Protein AF-U4VHW8-F1 (afdb_monomer)

Secondary structure (DSSP, 8-state):
--HHHHHHHHHHHHHHHHHHHHHH-SSS---GGG-HHHHHHHHHS-B-SS--TT-SEEEEE-TTT--EEEEEPHHHHHHHHHHHHHHHHHHHHHHHHHTT---HHHHHHHHHHHHHHHHHHHHHHHHHGGGGTTHHHHHHHHHHHHHHHHHHGGGT----HHHHHHHHHHHHHHHHHHHHHHTTSS----HHHHHHHHTS--

Structure (mmCIF, N/CA/C/O backbone):
data_AF-U4VHW8-F1
#
_entry.id   AF-U4VHW8-F1
#
loop_
_atom_site.group_PDB
_atom_site.id
_atom_site.type_symbol
_atom_site.label_atom_id
_atom_site.label_alt_id
_atom_site.label_comp_id
_atom_site.label_asym_id
_atom_site.label_entity_id
_atom_site.label_seq_id
_atom_site.pdbx_PDB_ins_code
_atom_site.Cartn_x
_atom_site.Cartn_y
_atom_site.Cartn_z
_atom_site.occupancy
_atom_site.B_iso_or_equiv
_atom_site.auth_seq_id
_atom_site.auth_comp_id
_atom_site.auth_asym_id
_atom_site.auth_atom_id
_atom_site.pdbx_PDB_model_num
ATOM 1 N N . MET A 1 1 ? 28.935 -9.514 -3.729 1.00 41.72 1 MET A N 1
ATOM 2 C CA . MET A 1 1 ? 28.093 -9.307 -4.932 1.00 41.72 1 MET A CA 1
ATOM 3 C C . MET A 1 1 ? 27.326 -10.571 -5.378 1.0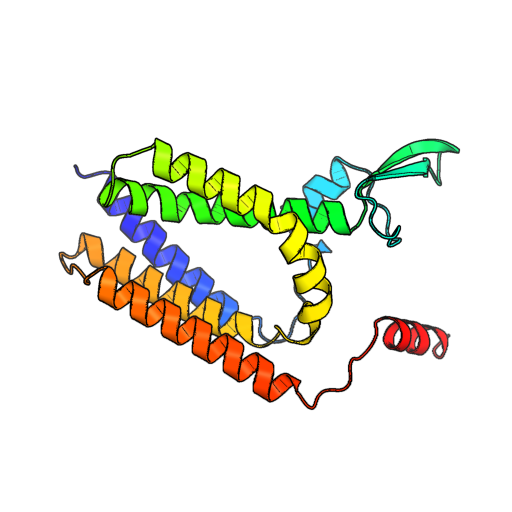0 41.72 1 MET A C 1
ATOM 5 O O . MET A 1 1 ? 26.813 -10.569 -6.484 1.00 41.72 1 MET A O 1
ATOM 9 N N . HIS A 1 2 ? 27.171 -11.622 -4.549 1.00 49.06 2 HIS A N 1
ATOM 10 C CA . HIS A 1 2 ? 26.351 -12.806 -4.895 1.00 49.06 2 HIS A CA 1
ATOM 11 C C . HIS A 1 2 ? 25.138 -13.034 -3.973 1.00 49.06 2 HIS A C 1
ATOM 13 O O . HIS A 1 2 ? 24.183 -13.680 -4.391 1.00 49.06 2 HIS A O 1
ATOM 19 N N . GLU A 1 3 ? 25.115 -12.458 -2.766 1.00 55.97 3 GLU A N 1
ATOM 20 C CA . GLU A 1 3 ? 24.025 -12.702 -1.803 1.00 55.97 3 GLU A CA 1
ATOM 21 C C . GLU A 1 3 ? 22.700 -12.026 -2.188 1.00 55.97 3 GLU A C 1
ATOM 23 O O . GLU A 1 3 ? 21.629 -12.595 -1.989 1.00 55.97 3 GLU A O 1
ATOM 28 N N . PHE A 1 4 ? 22.758 -10.858 -2.835 1.00 62.88 4 PHE A N 1
ATOM 29 C CA . PHE A 1 4 ? 21.556 -10.137 -3.263 1.00 62.88 4 PHE A CA 1
ATOM 30 C C . PHE A 1 4 ? 20.857 -10.765 -4.480 1.00 62.88 4 PHE A C 1
ATOM 32 O O . PHE A 1 4 ? 19.715 -10.431 -4.763 1.00 62.88 4 PHE A O 1
ATOM 39 N N . ASN A 1 5 ? 21.483 -11.688 -5.215 1.00 69.38 5 ASN A N 1
ATOM 40 C CA . ASN A 1 5 ? 20.839 -12.235 -6.415 1.00 69.38 5 ASN A CA 1
ATOM 41 C C . ASN A 1 5 ? 19.805 -13.320 -6.071 1.00 69.38 5 ASN A C 1
ATOM 43 O O . ASN A 1 5 ? 18.712 -13.359 -6.632 1.00 69.38 5 ASN A O 1
ATOM 47 N N . TRP A 1 6 ? 20.127 -14.166 -5.087 1.00 80.06 6 TRP A N 1
ATOM 48 C CA . TRP A 1 6 ? 19.208 -15.179 -4.565 1.00 80.06 6 TRP A CA 1
ATOM 49 C C . TRP A 1 6 ? 17.986 -14.546 -3.891 1.00 80.06 6 TRP A C 1
ATOM 51 O O . TRP A 1 6 ? 16.865 -15.015 -4.084 1.00 80.06 6 TRP A O 1
ATOM 61 N N . ILE A 1 7 ? 18.189 -13.460 -3.133 1.00 79.81 7 ILE A N 1
ATOM 62 C CA . ILE A 1 7 ? 17.088 -12.793 -2.434 1.00 79.81 7 ILE A CA 1
ATOM 63 C C . ILE A 1 7 ? 16.100 -12.185 -3.440 1.00 79.81 7 ILE A C 1
ATOM 65 O O . ILE A 1 7 ? 14.904 -12.400 -3.293 1.00 79.81 7 ILE A O 1
ATOM 69 N N . LEU A 1 8 ? 16.573 -11.546 -4.520 1.00 77.69 8 LEU A N 1
ATOM 70 C CA . LEU A 1 8 ? 15.706 -11.016 -5.584 1.00 77.69 8 LEU A CA 1
ATOM 71 C C . LEU A 1 8 ? 14.900 -12.119 -6.278 1.00 77.69 8 LEU A C 1
ATOM 73 O O . LEU A 1 8 ? 13.715 -11.940 -6.542 1.00 77.69 8 LEU A O 1
ATOM 77 N N . PHE A 1 9 ? 15.511 -13.277 -6.527 1.00 81.50 9 PHE A N 1
ATOM 78 C CA . PHE A 1 9 ? 14.810 -14.428 -7.094 1.00 81.50 9 PHE A CA 1
ATOM 79 C C . PHE A 1 9 ? 13.692 -14.930 -6.166 1.00 81.50 9 PHE A C 1
ATOM 81 O O . PHE A 1 9 ? 12.561 -15.137 -6.609 1.00 81.50 9 PHE A O 1
ATOM 88 N N . LEU A 1 10 ? 13.983 -15.066 -4.866 1.00 84.38 10 LEU A N 1
ATOM 89 C CA . LEU A 1 10 ? 13.001 -15.462 -3.855 1.00 84.38 10 LEU A CA 1
ATOM 90 C C . LEU A 1 10 ? 11.866 -14.434 -3.731 1.00 84.38 10 LEU A C 1
ATOM 92 O O . LEU A 1 10 ? 10.697 -14.815 -3.716 1.00 84.38 10 LEU A O 1
ATOM 96 N N . PHE A 1 11 ? 12.196 -13.141 -3.687 1.00 81.50 11 PHE A N 1
ATOM 97 C CA . PHE A 1 11 ? 11.221 -12.050 -3.620 1.00 81.50 11 PHE A CA 1
ATOM 98 C C . PHE A 1 11 ? 10.349 -11.984 -4.873 1.00 81.50 11 PHE A C 1
ATOM 100 O O . PHE A 1 11 ? 9.129 -11.895 -4.760 1.00 81.50 11 PHE A O 1
ATOM 107 N N . GLY A 1 12 ? 10.941 -12.092 -6.063 1.00 83.69 12 GLY A N 1
ATOM 108 C CA . GLY A 1 12 ? 10.202 -12.119 -7.322 1.00 83.69 12 GLY A CA 1
ATOM 109 C C . GLY A 1 12 ? 9.221 -13.291 -7.380 1.00 83.69 12 GLY A C 1
ATOM 110 O O . GLY A 1 12 ? 8.043 -13.097 -7.676 1.00 83.69 12 GLY A O 1
ATOM 111 N N . ALA A 1 13 ? 9.667 -14.494 -7.002 1.00 86.81 13 ALA A N 1
ATOM 112 C CA . ALA A 1 13 ? 8.803 -15.671 -6.921 1.00 86.81 13 ALA A CA 1
ATOM 113 C C . ALA A 1 13 ? 7.675 -15.492 -5.889 1.00 86.81 13 ALA A C 1
ATOM 115 O O . ALA A 1 13 ? 6.523 -15.835 -6.160 1.00 86.81 13 ALA A O 1
ATOM 116 N N . PHE A 1 14 ? 7.986 -14.913 -4.727 1.00 86.62 14 PHE A N 1
ATOM 117 C CA . PHE A 1 14 ? 7.007 -14.611 -3.687 1.00 86.62 14 PHE A CA 1
ATOM 118 C C . PHE A 1 14 ? 5.947 -13.603 -4.156 1.00 86.62 14 PHE A C 1
ATOM 120 O O . PHE A 1 14 ? 4.760 -13.845 -3.954 1.00 86.62 14 PHE A O 1
ATOM 127 N N . LEU A 1 15 ? 6.340 -12.514 -4.824 1.00 85.38 15 LEU A N 1
ATOM 128 C CA . LEU A 1 15 ? 5.425 -11.497 -5.362 1.00 85.38 15 LEU A CA 1
ATOM 129 C C . LEU A 1 15 ? 4.504 -12.055 -6.453 1.00 85.38 15 LEU A C 1
ATOM 131 O O . LEU A 1 15 ? 3.307 -11.764 -6.477 1.00 85.38 15 LEU A O 1
ATOM 135 N N . VAL A 1 16 ? 5.039 -12.899 -7.339 1.00 87.31 16 VAL A N 1
ATOM 136 C CA . VAL A 1 16 ? 4.220 -13.595 -8.341 1.00 87.31 16 VAL A CA 1
ATOM 137 C C . VAL A 1 16 ? 3.226 -14.524 -7.650 1.00 87.31 16 VAL A C 1
ATOM 139 O O . VAL A 1 16 ? 2.040 -14.504 -7.975 1.00 87.31 16 VAL A O 1
ATOM 142 N N . PHE A 1 17 ? 3.679 -15.298 -6.663 1.00 88.94 17 PHE A N 1
ATOM 143 C CA . PHE A 1 17 ? 2.817 -16.196 -5.901 1.00 88.94 17 PHE A CA 1
ATOM 144 C C . PHE A 1 17 ? 1.694 -15.452 -5.163 1.00 88.94 17 PHE A C 1
ATOM 146 O O . PHE A 1 17 ? 0.537 -15.871 -5.233 1.00 88.94 17 PHE A O 1
ATOM 153 N N . THR A 1 18 ? 1.993 -14.338 -4.488 1.00 83.94 18 THR A N 1
ATOM 154 C CA . THR A 1 18 ? 0.980 -13.539 -3.780 1.00 83.94 18 THR A CA 1
ATOM 155 C C . THR A 1 18 ? -0.015 -12.907 -4.747 1.00 83.94 18 THR A C 1
ATOM 157 O O . THR A 1 18 ? -1.220 -13.001 -4.508 1.00 83.94 18 THR A O 1
ATOM 160 N N . GLY A 1 19 ? 0.453 -12.358 -5.871 1.00 84.88 19 GLY A N 1
ATOM 161 C CA . GLY A 1 19 ? -0.413 -11.838 -6.929 1.00 84.88 19 GLY A CA 1
ATOM 162 C C . GLY A 1 19 ? -1.347 -12.912 -7.499 1.00 84.88 19 GLY A C 1
ATOM 163 O O . GLY A 1 19 ? -2.553 -12.691 -7.598 1.00 84.88 19 GLY A O 1
ATOM 164 N N . PHE A 1 20 ? -0.834 -14.117 -7.776 1.00 87.50 20 PHE A N 1
ATOM 165 C CA . PHE A 1 20 ? -1.662 -15.251 -8.203 1.00 87.50 20 PHE A CA 1
ATOM 166 C C . PHE A 1 20 ? -2.690 -15.661 -7.146 1.00 87.50 20 PHE A C 1
ATOM 168 O O . PHE A 1 20 ? -3.866 -15.846 -7.464 1.00 87.50 20 PHE A O 1
ATOM 175 N N . LYS A 1 21 ? -2.281 -15.748 -5.877 1.00 83.06 21 LYS A N 1
ATOM 176 C CA . LYS A 1 21 ? -3.178 -16.078 -4.763 1.00 83.06 21 LYS A CA 1
ATOM 177 C C . LYS A 1 21 ? -4.316 -15.059 -4.614 1.00 83.06 21 LYS A C 1
ATOM 179 O O . LYS A 1 21 ? -5.441 -15.455 -4.304 1.00 83.06 21 LYS A O 1
ATOM 184 N N . MET A 1 22 ? -4.059 -13.774 -4.869 1.00 79.94 22 MET A N 1
ATOM 185 C CA . MET A 1 22 ? -5.074 -12.713 -4.798 1.00 79.94 22 MET A CA 1
ATOM 186 C C . MET A 1 22 ? -6.181 -12.851 -5.850 1.00 79.94 22 MET A C 1
ATOM 188 O O . MET A 1 22 ? -7.307 -12.436 -5.579 1.00 79.94 22 MET A O 1
ATOM 192 N N . PHE A 1 23 ? -5.911 -13.459 -7.012 1.00 79.19 23 PHE A N 1
ATOM 193 C CA . PHE A 1 23 ? -6.959 -13.747 -8.001 1.00 79.19 23 PHE A CA 1
ATOM 194 C C . PHE A 1 23 ? -7.926 -14.848 -7.548 1.00 79.19 23 PHE A C 1
ATOM 196 O O . PHE A 1 23 ? -9.073 -14.856 -7.994 1.00 79.19 23 PHE A O 1
ATOM 203 N N . GLY A 1 24 ? -7.475 -15.757 -6.675 1.00 67.12 24 GLY A N 1
ATOM 204 C CA . GLY A 1 24 ? -8.278 -16.865 -6.152 1.00 67.12 24 GLY A CA 1
ATOM 205 C C . GLY A 1 24 ? -9.247 -16.488 -5.024 1.00 67.12 24 GLY A C 1
ATOM 206 O O . GLY A 1 24 ? -10.188 -17.229 -4.785 1.00 67.12 24 GLY A O 1
ATOM 207 N N . HIS A 1 25 ? -9.062 -15.339 -4.361 1.00 63.50 25 HIS A N 1
ATOM 208 C CA . HIS A 1 25 ? -9.893 -14.883 -3.229 1.00 63.50 25 HIS A CA 1
ATOM 209 C C . HIS A 1 25 ? -10.906 -13.809 -3.665 1.00 63.50 25 HIS A C 1
ATOM 211 O O . HIS A 1 25 ? -11.012 -12.755 -3.043 1.00 63.50 25 HIS A O 1
ATOM 217 N N . LYS A 1 26 ? -11.588 -14.019 -4.797 1.00 52.28 26 LYS A N 1
ATOM 218 C CA . LYS A 1 26 ? -12.378 -12.969 -5.464 1.00 52.28 26 LYS A CA 1
ATOM 219 C C . LYS A 1 26 ? -13.671 -12.561 -4.744 1.00 52.28 26 LYS A C 1
ATOM 221 O O . LYS A 1 26 ? -14.130 -11.453 -5.001 1.00 52.28 26 LYS A O 1
ATOM 226 N N . ASP A 1 27 ? -14.204 -13.391 -3.846 1.00 50.16 27 ASP A N 1
ATOM 227 C CA . ASP A 1 27 ? -15.552 -13.195 -3.281 1.00 50.16 27 ASP A CA 1
ATOM 228 C C . ASP A 1 27 ? -15.648 -13.342 -1.753 1.00 50.16 27 ASP A C 1
ATOM 230 O O . ASP A 1 27 ? -16.728 -13.183 -1.187 1.00 50.16 27 ASP A O 1
ATOM 234 N N . GLU A 1 28 ? -14.541 -13.591 -1.053 1.00 42.38 28 GLU A N 1
ATOM 235 C CA . GLU A 1 28 ? -14.540 -13.573 0.411 1.00 42.38 28 GLU A CA 1
ATOM 236 C C . GLU A 1 28 ? -14.233 -12.154 0.887 1.00 42.38 28 GLU A C 1
ATOM 238 O O . GLU A 1 28 ? -13.178 -11.594 0.580 1.00 42.38 28 GLU A O 1
ATOM 243 N N . THR A 1 29 ? -15.160 -11.559 1.644 1.00 48.91 29 THR A N 1
ATOM 244 C CA . THR A 1 29 ? -14.850 -10.403 2.491 1.00 48.91 29 THR A CA 1
ATOM 245 C C . THR A 1 29 ? -13.545 -10.719 3.214 1.00 48.91 29 THR A C 1
ATOM 247 O O . THR A 1 29 ? -13.512 -11.747 3.895 1.00 48.91 29 THR A O 1
ATOM 250 N N . PRO A 1 30 ? -12.469 -9.921 3.048 1.00 53.22 30 PRO A N 1
ATOM 251 C CA . PRO A 1 30 ? -11.200 -10.200 3.696 1.00 53.22 30 PRO A CA 1
ATOM 252 C C . PRO A 1 30 ? -11.488 -10.390 5.174 1.00 53.22 30 PRO A C 1
ATOM 254 O O . PRO A 1 30 ? -11.965 -9.455 5.816 1.00 53.22 30 PRO A O 1
ATOM 257 N N . ASP A 1 31 ? -11.296 -11.602 5.686 1.00 52.09 31 ASP A N 1
ATOM 258 C CA . ASP A 1 31 ? -11.658 -11.912 7.059 1.00 52.09 31 ASP A CA 1
ATOM 259 C C . ASP A 1 31 ? -10.603 -11.269 7.966 1.00 52.09 31 ASP A C 1
ATOM 261 O O . ASP A 1 31 ? -9.595 -11.869 8.351 1.00 52.09 31 ASP A O 1
ATOM 265 N N . ILE A 1 32 ? -10.769 -9.960 8.198 1.00 55.31 32 ILE A N 1
ATOM 266 C CA . ILE A 1 32 ? -9.822 -9.120 8.933 1.00 55.31 32 ILE A CA 1
ATOM 267 C C . ILE A 1 32 ? -9.629 -9.689 10.341 1.00 55.31 32 ILE A C 1
ATOM 269 O O . ILE A 1 32 ? -8.535 -9.581 10.899 1.00 55.31 32 ILE A O 1
ATOM 273 N N . GLU A 1 33 ? -10.639 -10.383 10.873 1.00 53.22 33 GLU A N 1
ATOM 274 C CA . GLU A 1 33 ? -10.583 -11.042 12.172 1.00 53.22 33 GLU A CA 1
ATOM 275 C C . GLU A 1 33 ? -9.549 -12.175 12.246 1.00 53.22 33 GLU A C 1
ATOM 277 O O . GLU A 1 33 ? -9.004 -12.440 13.325 1.00 53.22 33 GLU A O 1
ATOM 282 N N . GLN A 1 34 ? -9.207 -12.795 11.113 1.00 54.34 34 GLN A N 1
ATOM 283 C CA . GLN A 1 34 ? -8.224 -13.877 11.041 1.00 54.34 34 GLN A CA 1
ATOM 284 C C . GLN A 1 34 ? -6.791 -13.393 10.767 1.00 54.34 34 GLN A C 1
ATOM 286 O O . GLN A 1 34 ? -5.843 -14.178 10.872 1.00 54.34 34 GLN A O 1
ATOM 291 N N . ASN A 1 35 ? -6.586 -12.102 10.483 1.00 68.44 35 ASN A N 1
ATOM 292 C CA . ASN A 1 35 ? -5.250 -11.567 10.231 1.00 68.44 35 ASN A CA 1
ATOM 293 C C . ASN A 1 35 ? -4.379 -11.613 11.496 1.00 68.44 35 ASN A C 1
ATOM 295 O O . ASN A 1 35 ? -4.753 -11.113 12.559 1.00 68.44 35 ASN A O 1
ATOM 299 N N . ALA A 1 36 ? -3.163 -12.160 11.376 1.00 70.88 36 ALA A N 1
ATOM 300 C CA . ALA A 1 36 ? -2.220 -12.305 12.492 1.00 70.88 36 ALA A CA 1
ATOM 301 C C . ALA A 1 36 ? -1.935 -10.971 13.210 1.00 70.88 36 ALA A C 1
ATOM 303 O O . ALA A 1 36 ? -1.855 -10.932 14.439 1.00 70.88 36 ALA A O 1
ATOM 304 N N . VAL A 1 37 ? -1.862 -9.875 12.445 1.00 74.62 37 VAL A N 1
ATOM 305 C CA . VAL A 1 37 ? -1.692 -8.509 12.963 1.00 74.62 37 VAL A CA 1
ATOM 306 C C . VAL A 1 37 ? -2.907 -8.078 13.792 1.00 74.62 37 VAL A C 1
ATOM 308 O O . VAL A 1 37 ? -2.741 -7.593 14.909 1.00 74.62 37 VAL A O 1
ATOM 311 N N . PHE A 1 38 ? -4.130 -8.329 13.311 1.00 74.94 38 PHE A N 1
ATOM 312 C CA . PHE A 1 38 ? -5.362 -8.011 14.041 1.00 74.94 38 PHE A CA 1
ATOM 313 C C . PHE A 1 38 ? -5.492 -8.840 15.325 1.00 74.94 38 PHE A C 1
ATOM 315 O O . PHE A 1 38 ? -5.792 -8.304 16.390 1.00 74.94 38 PHE A O 1
ATOM 322 N N . LYS A 1 39 ? -5.179 -10.139 15.266 1.00 76.38 39 LYS A N 1
ATOM 323 C CA . LYS A 1 39 ? -5.198 -11.034 16.431 1.00 76.38 39 LYS A CA 1
ATOM 324 C C . LYS A 1 39 ? -4.165 -10.635 17.485 1.00 76.38 39 LYS A C 1
ATOM 326 O O . LYS A 1 39 ? -4.463 -10.679 18.679 1.00 76.38 39 LYS A O 1
ATOM 331 N N . PHE A 1 40 ? -2.969 -10.222 17.064 1.00 78.69 40 PHE A N 1
ATOM 332 C CA . PHE A 1 40 ? -1.958 -9.662 17.960 1.00 78.69 40 PHE A CA 1
ATOM 333 C C . PHE A 1 40 ? -2.462 -8.377 18.623 1.00 78.69 40 PHE A C 1
ATOM 335 O O . PHE A 1 40 ? -2.373 -8.239 19.845 1.00 78.69 40 PHE A O 1
ATOM 342 N N . LEU A 1 41 ? -3.062 -7.480 17.839 1.00 74.94 41 LEU A N 1
ATOM 343 C CA . LEU A 1 41 ? -3.582 -6.214 18.336 1.00 74.94 41 LEU A CA 1
ATOM 344 C C . LEU A 1 41 ? -4.735 -6.423 19.325 1.00 74.94 41 LEU A C 1
ATOM 346 O O . LEU A 1 41 ? -4.705 -5.847 20.405 1.00 74.94 41 LEU A O 1
ATOM 350 N N . ARG A 1 42 ? -5.678 -7.328 19.031 1.00 73.50 42 ARG A N 1
ATOM 351 C CA . ARG A 1 42 ? -6.787 -7.711 19.925 1.00 73.50 42 ARG A CA 1
ATOM 352 C C . ARG A 1 42 ? -6.312 -8.405 21.204 1.00 73.50 42 ARG A C 1
ATOM 354 O O . ARG A 1 42 ? -6.961 -8.311 22.239 1.00 73.50 42 ARG A O 1
ATOM 361 N N . ARG A 1 43 ? -5.186 -9.125 21.147 1.00 74.69 43 ARG A N 1
ATOM 362 C CA . ARG A 1 43 ? -4.580 -9.775 22.320 1.00 74.69 43 ARG A CA 1
ATOM 363 C C . ARG A 1 43 ? -3.826 -8.783 23.208 1.00 74.69 43 ARG A C 1
ATOM 365 O O . ARG A 1 43 ? -3.721 -9.013 24.410 1.00 74.69 43 ARG A O 1
ATOM 372 N N . ARG A 1 44 ? -3.269 -7.718 22.624 1.00 75.19 44 ARG A N 1
ATOM 373 C CA . ARG A 1 44 ? -2.451 -6.715 23.324 1.00 75.19 44 ARG A CA 1
ATOM 374 C C . ARG A 1 44 ? -3.247 -5.492 23.779 1.00 75.19 44 ARG A C 1
ATOM 376 O O . ARG A 1 44 ? -2.880 -4.893 24.786 1.00 75.19 44 ARG A O 1
ATOM 383 N N . PHE A 1 45 ? -4.310 -5.139 23.063 1.00 70.19 45 PHE A N 1
ATOM 384 C CA . PHE A 1 45 ? -5.120 -3.947 23.286 1.00 70.19 45 PHE A CA 1
ATOM 385 C C . PHE A 1 45 ? -6.608 -4.295 23.343 1.00 70.19 45 PHE A C 1
ATOM 387 O O . PHE A 1 45 ? -7.093 -5.178 22.638 1.00 70.19 45 PHE A O 1
ATOM 394 N N . ASN A 1 46 ? -7.345 -3.549 24.163 1.00 74.25 46 ASN A N 1
ATOM 395 C CA . ASN A 1 46 ? -8.798 -3.634 24.230 1.00 74.25 46 ASN A CA 1
ATOM 396 C C . ASN A 1 46 ? -9.379 -2.853 23.043 1.00 74.25 46 ASN A C 1
ATOM 398 O O . ASN A 1 46 ? -9.228 -1.635 22.982 1.00 74.25 46 ASN A O 1
ATOM 402 N N . ILE A 1 47 ? -10.005 -3.539 22.087 1.00 69.06 47 ILE A N 1
ATOM 403 C CA . ILE A 1 47 ? -10.602 -2.927 20.887 1.00 69.06 47 ILE A CA 1
ATOM 404 C C . ILE A 1 47 ? -12.110 -2.802 21.107 1.00 69.06 47 ILE A C 1
ATOM 406 O O . ILE A 1 47 ? -12.747 -3.780 21.497 1.00 69.06 47 ILE A O 1
ATOM 410 N N . THR A 1 48 ? -12.668 -1.607 20.909 1.00 67.12 48 THR A N 1
ATOM 411 C CA . THR A 1 48 ? -14.123 -1.393 20.986 1.00 67.12 48 THR A CA 1
ATOM 412 C C . THR A 1 48 ? -14.767 -1.707 19.635 1.00 67.12 48 THR A C 1
ATOM 414 O O . THR A 1 48 ? -14.174 -1.432 18.592 1.00 67.12 48 THR A O 1
ATOM 417 N N . SER A 1 49 ? -15.963 -2.298 19.643 1.00 61.19 49 SER A N 1
ATOM 418 C CA . SER A 1 49 ? -16.747 -2.594 18.434 1.00 61.19 49 SER A CA 1
ATOM 419 C C . SER A 1 49 ? -17.539 -1.387 17.922 1.00 61.19 49 SER A C 1
ATOM 421 O O . SER A 1 49 ? -18.018 -1.409 16.794 1.00 61.19 49 SER A O 1
ATOM 423 N N . GLU A 1 50 ? -17.660 -0.321 18.717 1.00 61.06 50 GLU A N 1
ATOM 424 C CA . GLU A 1 50 ? -18.419 0.874 18.345 1.00 61.06 50 GLU A CA 1
ATOM 425 C C . GLU A 1 50 ? -17.543 1.962 17.704 1.00 61.06 50 GLU A C 1
ATOM 427 O O . GLU A 1 50 ? -16.467 2.334 18.193 1.00 61.06 50 GLU A O 1
ATOM 432 N N . LEU A 1 51 ? -18.056 2.527 16.609 1.00 57.00 51 LEU A N 1
ATOM 433 C CA . LEU A 1 51 ? -17.502 3.690 15.922 1.00 57.00 51 LEU A CA 1
ATOM 434 C C . LEU A 1 51 ? -17.755 4.964 16.743 1.00 57.00 51 LEU A C 1
ATOM 436 O O . LEU A 1 51 ? -18.800 5.598 16.650 1.00 57.00 51 LEU A O 1
ATOM 440 N N . HIS A 1 52 ? -16.761 5.384 17.523 1.00 59.19 52 HIS A N 1
ATOM 441 C CA . HIS A 1 52 ? -16.836 6.585 18.363 1.00 59.19 52 HIS A CA 1
ATOM 442 C C . HIS A 1 52 ? -16.452 7.879 17.618 1.00 59.19 52 HIS A C 1
ATOM 444 O O . HIS A 1 52 ? -15.601 8.661 18.063 1.00 59.19 52 HIS A O 1
ATOM 450 N N . GLY A 1 53 ? -17.063 8.112 16.455 1.00 64.25 53 GLY A N 1
ATOM 451 C CA . GLY A 1 53 ? -16.796 9.290 15.626 1.00 64.25 53 GLY A CA 1
ATOM 452 C C . GLY A 1 53 ? -15.329 9.386 15.181 1.00 64.25 53 GLY A C 1
ATOM 453 O O . GLY A 1 53 ? -14.775 8.429 14.656 1.00 64.25 53 GLY A O 1
ATOM 454 N N . ARG A 1 54 ? -14.683 10.548 15.374 1.00 58.78 54 ARG A N 1
ATOM 455 C CA . ARG A 1 54 ? -13.298 10.835 14.918 1.00 58.78 54 ARG A CA 1
ATOM 456 C C . ARG A 1 54 ? -12.197 10.456 15.920 1.00 58.78 54 ARG A C 1
ATOM 458 O O . ARG A 1 54 ? -11.032 10.778 15.689 1.00 58.78 54 ARG A O 1
ATOM 465 N N . ASN A 1 55 ? -12.546 9.846 17.050 1.00 61.69 55 ASN A N 1
ATOM 466 C CA . ASN A 1 55 ? -11.580 9.557 18.106 1.00 61.69 55 ASN A CA 1
ATOM 467 C C . ASN A 1 55 ? -10.894 8.207 17.855 1.00 61.69 55 ASN A C 1
ATOM 469 O O . ASN A 1 55 ? -11.550 7.199 17.608 1.00 61.69 55 ASN A O 1
ATOM 473 N N . PHE A 1 56 ? -9.562 8.182 17.924 1.00 62.09 56 PHE A N 1
ATOM 474 C CA . PHE A 1 56 ? -8.747 6.966 17.767 1.00 62.09 56 PHE A CA 1
ATOM 475 C C . PHE A 1 56 ? -8.701 6.113 19.041 1.00 62.09 56 PHE A C 1
ATOM 477 O O . PHE A 1 56 ? -8.482 4.903 19.004 1.00 62.09 56 PHE A O 1
ATOM 484 N N . THR A 1 57 ? -8.929 6.748 20.186 1.00 69.00 57 THR A N 1
ATOM 485 C CA . THR A 1 57 ? -8.989 6.098 21.489 1.00 69.00 57 THR A CA 1
ATOM 486 C C . THR A 1 57 ? -10.185 6.618 22.260 1.00 69.00 57 THR A C 1
ATOM 488 O O . THR A 1 57 ? -10.509 7.806 22.210 1.00 69.00 57 THR A O 1
ATOM 491 N N . VAL A 1 58 ? -10.848 5.726 22.987 1.00 72.44 58 VAL A N 1
ATOM 492 C CA . VAL A 1 58 ? -11.937 6.090 23.892 1.00 72.44 58 VAL A CA 1
ATOM 493 C C . VAL A 1 58 ? -11.691 5.494 25.260 1.00 72.44 58 VAL A C 1
ATOM 495 O O . VAL A 1 58 ? -11.264 4.353 25.391 1.00 72.44 58 VAL A O 1
ATOM 498 N N . LYS A 1 59 ? -11.929 6.278 26.309 1.00 72.56 59 LYS A N 1
ATOM 499 C CA . LYS A 1 59 ? -11.899 5.767 27.679 1.00 72.56 59 LYS A CA 1
ATOM 500 C C . LYS A 1 59 ? -13.304 5.301 28.017 1.00 72.56 59 LYS A C 1
ATOM 502 O O . LYS A 1 59 ? -14.203 6.128 28.120 1.00 72.56 59 LYS A O 1
ATOM 507 N N . GLN A 1 60 ? -13.483 3.996 28.164 1.00 70.56 60 GLN A N 1
ATOM 508 C CA . GLN A 1 60 ? -14.761 3.407 28.554 1.00 70.56 60 GLN A CA 1
ATOM 509 C C . GLN A 1 60 ? -14.544 2.396 29.684 1.00 70.56 60 GLN A C 1
ATOM 511 O O . GLN A 1 60 ? -13.499 1.730 29.728 1.00 70.56 60 GLN A O 1
ATOM 516 N N . PRO A 1 61 ? -15.499 2.281 30.621 1.00 68.19 61 PRO A N 1
ATOM 517 C CA . PRO A 1 61 ? -15.432 1.284 31.675 1.00 68.19 61 PRO A CA 1
ATOM 518 C C . PRO A 1 61 ? -15.463 -0.118 31.065 1.00 68.19 61 PRO A C 1
ATOM 520 O O . PRO A 1 61 ? -16.265 -0.424 30.187 1.00 68.19 61 PRO A O 1
ATOM 523 N N . HIS A 1 62 ? -14.557 -0.980 31.513 1.00 64.31 62 HIS A N 1
ATOM 524 C CA . HIS A 1 62 ? -14.459 -2.332 30.992 1.00 64.31 62 HIS A CA 1
ATOM 525 C C . HIS A 1 62 ? -15.700 -3.158 31.382 1.00 64.31 62 HIS A C 1
ATOM 527 O O . HIS A 1 62 ? -15.996 -3.239 32.579 1.00 64.31 62 HIS A O 1
ATOM 533 N N . PRO A 1 63 ? -16.381 -3.844 30.438 1.00 63.31 63 PRO A N 1
ATOM 534 C CA . PRO A 1 63 ? -17.679 -4.486 30.680 1.00 63.31 63 PRO A CA 1
ATOM 535 C C . PRO A 1 63 ? -17.638 -5.589 31.747 1.00 63.31 63 PRO A C 1
ATOM 537 O O . PRO A 1 63 ? -18.665 -5.934 32.315 1.00 63.31 63 PRO A O 1
ATOM 540 N N . LYS A 1 64 ? -16.449 -6.127 32.061 1.00 61.31 64 LYS A N 1
ATOM 541 C CA . LYS A 1 64 ? -16.262 -7.135 33.123 1.00 61.31 64 LYS A CA 1
ATOM 542 C C . LYS A 1 64 ? -15.689 -6.612 34.443 1.00 61.31 64 LYS A C 1
ATOM 544 O O . LYS A 1 64 ? -15.745 -7.327 35.432 1.00 61.31 64 LYS A O 1
ATOM 549 N N . THR A 1 65 ? -15.061 -5.436 34.468 1.00 68.31 65 THR A N 1
ATOM 550 C CA . THR A 1 65 ? -14.294 -4.982 35.652 1.00 68.31 65 THR A CA 1
ATOM 551 C C . THR A 1 65 ? -14.658 -3.579 36.123 1.00 68.31 65 THR A C 1
ATOM 553 O O . THR A 1 65 ? -14.145 -3.150 37.152 1.00 68.31 65 THR A O 1
ATOM 556 N N . GLY A 1 66 ? -15.502 -2.843 35.389 1.00 63.91 66 GLY A N 1
ATOM 557 C CA . GLY A 1 66 ? -15.952 -1.490 35.740 1.00 63.91 66 GLY A CA 1
ATOM 558 C C . GLY A 1 66 ? -14.850 -0.421 35.746 1.00 63.91 66 GLY A C 1
ATOM 559 O O . GLY A 1 66 ? -15.139 0.761 35.898 1.00 63.91 66 GLY A O 1
ATOM 560 N N . LYS A 1 67 ? -13.580 -0.803 35.561 1.00 67.69 67 LYS A N 1
ATOM 561 C CA . LYS A 1 67 ? -12.443 0.119 35.531 1.00 67.69 67 LYS A CA 1
ATOM 562 C C . LYS A 1 67 ? -12.395 0.852 34.199 1.00 67.69 67 LYS A C 1
ATOM 564 O O . LYS A 1 67 ? -12.550 0.234 33.148 1.00 67.69 67 LYS A O 1
ATOM 569 N N . MET A 1 68 ? -12.125 2.154 34.252 1.00 67.81 68 MET A N 1
ATOM 570 C CA . MET A 1 68 ? -11.836 2.961 33.069 1.00 67.81 68 MET A CA 1
ATOM 571 C C . MET A 1 68 ? -10.593 2.406 32.374 1.00 67.81 68 MET A C 1
ATOM 573 O O . MET A 1 68 ? -9.492 2.484 32.917 1.00 67.81 68 MET A O 1
ATOM 577 N N . VAL A 1 69 ? -10.767 1.843 31.181 1.00 74.12 69 VAL A N 1
ATOM 578 C CA . VAL A 1 69 ? -9.657 1.394 30.338 1.00 74.12 69 VAL A CA 1
ATOM 579 C C . VAL A 1 69 ? -9.681 2.162 29.024 1.00 74.12 69 VAL A C 1
ATOM 581 O O . VAL A 1 69 ? -10.733 2.601 28.555 1.00 74.12 69 VAL A O 1
ATOM 584 N N . THR A 1 70 ? -8.503 2.371 28.446 1.00 74.38 70 THR A N 1
ATOM 585 C CA . THR A 1 70 ? -8.384 2.971 27.119 1.00 74.38 70 THR A CA 1
ATOM 586 C C . THR A 1 70 ? -8.663 1.891 26.082 1.00 74.38 70 THR A C 1
ATOM 588 O O . THR A 1 70 ? -7.938 0.899 26.006 1.00 74.38 70 THR A O 1
ATOM 591 N N . TRP A 1 71 ? -9.716 2.091 25.304 1.00 73.12 71 TRP A N 1
ATOM 592 C CA . TRP A 1 71 ? -10.087 1.270 24.166 1.00 73.12 71 TRP A CA 1
ATOM 593 C C . TRP A 1 71 ? -9.556 1.884 22.880 1.00 73.12 71 TRP A C 1
ATOM 595 O O . TRP A 1 71 ? -9.566 3.106 22.702 1.00 73.12 71 TRP A O 1
ATOM 605 N N . LEU A 1 72 ? -9.112 1.020 21.981 1.00 74.81 72 LEU A N 1
ATOM 606 C CA . LEU A 1 72 ? -8.704 1.365 20.631 1.00 74.81 72 LEU A CA 1
ATOM 607 C C . LEU A 1 72 ? -9.938 1.307 19.725 1.00 74.81 72 LEU A C 1
ATOM 609 O O . LEU A 1 72 ? -10.664 0.310 19.748 1.00 74.81 72 LEU A O 1
ATOM 613 N N . THR A 1 73 ? -10.212 2.368 18.966 1.00 79.06 73 THR A N 1
ATOM 614 C CA . THR A 1 73 ? -11.365 2.379 18.052 1.00 79.06 73 THR A CA 1
ATOM 615 C C . THR A 1 73 ? -11.049 1.628 16.758 1.00 79.06 73 THR A C 1
ATOM 617 O O . THR A 1 73 ? -9.871 1.483 16.409 1.00 79.06 73 THR A O 1
ATOM 620 N N . PRO A 1 74 ? -12.069 1.193 15.994 1.00 73.06 74 PRO A N 1
ATOM 621 C CA . PRO A 1 74 ? -11.855 0.571 14.687 1.00 73.06 74 PRO A CA 1
ATOM 622 C C . PRO A 1 74 ? -10.993 1.426 13.744 1.00 73.06 74 PRO A C 1
ATOM 624 O O . PRO A 1 74 ? -10.221 0.885 12.958 1.00 73.06 74 PRO A O 1
ATOM 627 N N . LEU A 1 75 ? -11.042 2.760 13.877 1.00 73.25 75 LEU A N 1
ATOM 628 C CA . LEU A 1 75 ? -10.227 3.679 13.072 1.00 73.25 75 LEU A CA 1
ATOM 629 C C . LEU A 1 75 ? -8.738 3.561 13.377 1.00 73.25 75 LEU A C 1
ATOM 631 O O . LEU A 1 75 ? -7.913 3.589 12.468 1.00 73.25 75 LEU A O 1
ATOM 635 N N . ALA A 1 76 ? -8.390 3.424 14.655 1.00 75.56 76 ALA A N 1
ATOM 636 C CA . ALA A 1 76 ? -7.007 3.245 15.070 1.00 75.56 76 ALA A CA 1
ATOM 637 C C . ALA A 1 76 ? -6.473 1.876 14.647 1.00 75.56 76 ALA A C 1
ATOM 639 O O . ALA A 1 76 ? -5.328 1.775 14.218 1.00 75.56 76 ALA A O 1
ATOM 640 N N . VAL A 1 77 ? -7.310 0.837 14.701 1.00 77.75 77 VAL A N 1
ATOM 641 C CA . VAL A 1 77 ? -6.947 -0.490 14.191 1.00 77.75 77 VAL A CA 1
ATOM 642 C C . VAL A 1 77 ? -6.701 -0.443 12.684 1.00 77.75 77 VAL A C 1
ATOM 644 O O . VAL A 1 77 ? -5.661 -0.909 12.231 1.00 77.75 77 VAL A O 1
ATOM 647 N N . ALA A 1 78 ? -7.608 0.166 11.915 1.00 76.69 78 ALA A N 1
ATOM 648 C CA . ALA A 1 78 ? 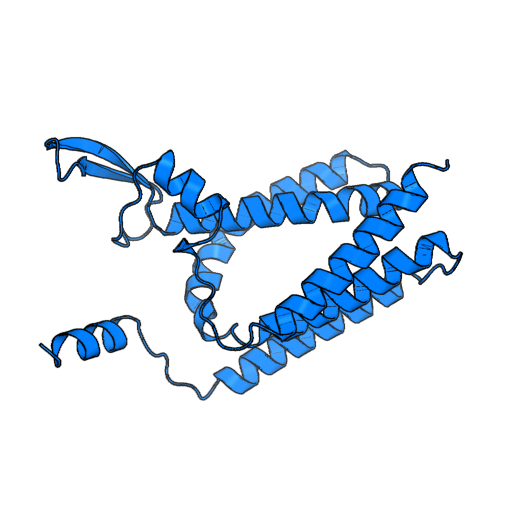-7.451 0.325 10.471 1.00 76.69 78 ALA A CA 1
ATOM 649 C C . ALA A 1 78 ? -6.177 1.110 10.115 1.00 76.69 78 ALA A C 1
ATOM 651 O O . ALA A 1 78 ? -5.431 0.689 9.235 1.00 76.69 78 ALA A O 1
ATOM 652 N N . LEU A 1 79 ? -5.890 2.203 10.834 1.00 78.44 79 LEU A N 1
ATOM 653 C CA . LEU A 1 79 ? -4.663 2.984 10.655 1.00 78.44 79 LEU A CA 1
ATOM 654 C C . LEU A 1 79 ? -3.410 2.134 10.891 1.00 78.44 79 LEU A C 1
ATOM 656 O O . LEU A 1 79 ? -2.537 2.101 10.032 1.00 78.44 79 LEU A O 1
ATOM 660 N N . ILE A 1 80 ? -3.351 1.409 12.012 1.00 81.62 80 ILE A N 1
ATOM 661 C CA . ILE A 1 80 ? -2.219 0.532 12.342 1.00 81.62 80 ILE A CA 1
ATOM 662 C C . ILE A 1 80 ? -2.044 -0.551 11.276 1.00 81.62 80 ILE A C 1
ATOM 664 O O . ILE A 1 80 ? -0.916 -0.873 10.910 1.00 81.62 80 ILE A O 1
ATOM 668 N N . MET A 1 81 ? -3.137 -1.118 10.758 1.00 79.50 81 MET A N 1
ATOM 669 C CA . MET A 1 81 ? -3.057 -2.113 9.688 1.00 79.50 81 MET A CA 1
ATOM 670 C C . MET A 1 81 ? -2.490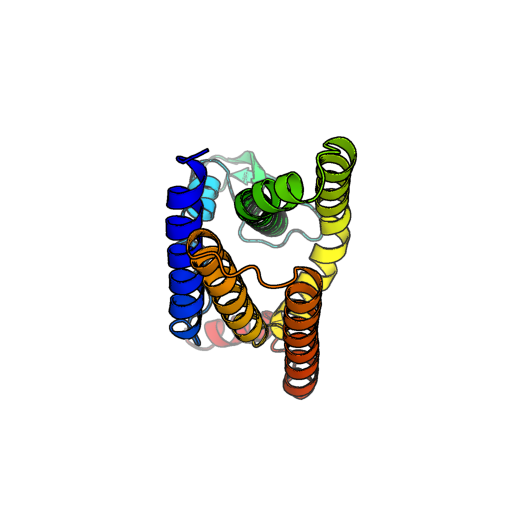 -1.517 8.401 1.00 79.50 81 MET A C 1
ATOM 672 O O . MET A 1 81 ? -1.595 -2.121 7.818 1.00 79.50 81 MET A O 1
ATOM 676 N N . VAL A 1 82 ? -2.953 -0.336 7.981 1.00 76.69 82 VAL A N 1
ATOM 677 C CA . VAL A 1 82 ? -2.430 0.344 6.786 1.00 76.69 82 VAL A CA 1
ATOM 678 C C . VAL A 1 82 ? -0.958 0.714 6.962 1.00 76.69 82 VAL A C 1
ATOM 680 O O . VAL A 1 82 ? -0.167 0.420 6.077 1.00 76.69 82 VAL A O 1
ATOM 683 N N . GLU A 1 83 ? -0.569 1.274 8.108 1.00 81.31 83 GLU A N 1
ATOM 684 C CA . GLU A 1 83 ? 0.829 1.599 8.425 1.00 81.31 83 GLU A CA 1
ATOM 685 C C . GLU A 1 83 ? 1.718 0.344 8.442 1.00 81.31 83 GLU A C 1
ATOM 687 O O . GLU A 1 83 ? 2.830 0.350 7.923 1.00 81.31 83 GLU A O 1
ATOM 692 N N . THR A 1 84 ? 1.213 -0.771 8.981 1.00 81.12 84 THR A N 1
ATOM 693 C CA . THR A 1 84 ? 1.933 -2.054 8.974 1.00 81.12 84 THR A CA 1
ATOM 694 C C . THR A 1 84 ? 2.122 -2.567 7.549 1.00 81.12 84 THR A C 1
ATOM 696 O O . THR A 1 84 ? 3.197 -3.046 7.202 1.00 81.12 84 THR A O 1
ATOM 699 N N . VAL A 1 85 ? 1.082 -2.477 6.719 1.00 77.88 85 VAL A N 1
ATOM 700 C CA . VAL A 1 85 ? 1.137 -2.880 5.311 1.00 77.88 85 VAL A CA 1
ATOM 701 C C . VAL A 1 85 ? 2.103 -1.988 4.528 1.00 77.88 85 VAL A C 1
ATOM 703 O O . VAL A 1 85 ? 2.892 -2.509 3.747 1.00 77.88 85 VAL A O 1
ATOM 706 N N . ASP A 1 86 ? 2.106 -0.680 4.781 1.00 77.94 86 ASP A N 1
ATOM 707 C CA . ASP A 1 86 ? 3.039 0.279 4.183 1.00 77.94 86 ASP A CA 1
ATOM 708 C C . ASP A 1 86 ? 4.493 -0.019 4.579 1.00 77.94 86 ASP A C 1
ATOM 710 O O . ASP A 1 86 ? 5.361 -0.109 3.716 1.00 77.94 86 ASP A O 1
ATOM 714 N N . LEU A 1 87 ? 4.755 -0.319 5.857 1.00 75.62 87 LEU A N 1
ATOM 715 C CA . LEU A 1 87 ? 6.076 -0.750 6.323 1.00 75.62 87 LEU A CA 1
ATOM 716 C C . LEU A 1 87 ? 6.519 -2.069 5.670 1.00 75.62 87 LEU A C 1
ATOM 718 O O . LEU A 1 87 ? 7.681 -2.207 5.295 1.00 75.62 87 LEU A O 1
ATOM 722 N N . ILE A 1 88 ? 5.609 -3.036 5.513 1.00 77.25 88 ILE A N 1
ATOM 723 C CA . ILE A 1 88 ? 5.894 -4.299 4.814 1.00 77.25 88 ILE A CA 1
ATOM 724 C C . ILE A 1 88 ? 6.210 -4.032 3.336 1.00 77.25 88 ILE A C 1
ATOM 726 O O . ILE A 1 88 ? 7.157 -4.612 2.810 1.00 77.25 88 ILE A O 1
ATOM 730 N N . 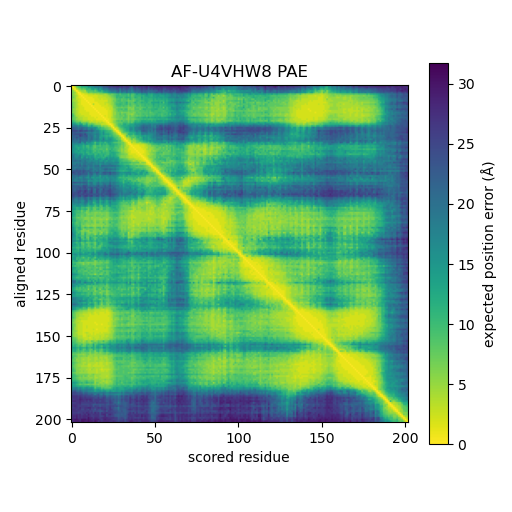PHE A 1 89 ? 5.474 -3.139 2.671 1.00 69.00 89 PHE A N 1
ATOM 731 C CA . PHE A 1 89 ? 5.768 -2.741 1.292 1.00 69.00 89 PHE A CA 1
ATOM 732 C C . PHE A 1 89 ? 7.074 -1.945 1.172 1.00 69.00 89 PHE A C 1
ATOM 734 O O . PHE A 1 89 ? 7.791 -2.097 0.181 1.00 69.00 89 PHE A O 1
ATOM 741 N N . ALA A 1 90 ? 7.438 -1.162 2.189 1.00 73.19 90 ALA A N 1
ATOM 742 C CA . ALA A 1 90 ? 8.714 -0.461 2.248 1.00 73.19 90 ALA A CA 1
ATOM 743 C C . ALA A 1 90 ? 9.907 -1.432 2.241 1.00 73.19 90 ALA A C 1
ATOM 745 O O . ALA A 1 90 ? 10.952 -1.107 1.689 1.00 73.19 90 ALA A O 1
ATOM 746 N N . VAL A 1 91 ? 9.766 -2.650 2.776 1.00 67.75 91 VAL A N 1
ATOM 747 C CA . VAL A 1 91 ? 10.842 -3.661 2.750 1.00 67.75 91 VAL A CA 1
ATOM 748 C C . VAL A 1 91 ? 11.222 -4.080 1.322 1.00 67.75 91 VAL A C 1
ATOM 750 O O . VAL A 1 91 ? 12.385 -4.396 1.087 1.00 67.75 91 VAL A O 1
ATOM 753 N N . ASP A 1 92 ? 10.286 -4.051 0.369 1.00 71.88 92 ASP A N 1
ATOM 754 C CA . ASP A 1 92 ? 10.556 -4.331 -1.052 1.00 71.88 92 ASP A CA 1
ATOM 755 C C . ASP A 1 92 ? 11.045 -3.078 -1.800 1.00 71.88 92 ASP A C 1
ATOM 757 O O . ASP A 1 92 ? 12.008 -3.115 -2.570 1.00 71.88 92 ASP A O 1
ATOM 761 N N . SER A 1 93 ? 10.433 -1.922 -1.527 1.00 70.19 93 SER A N 1
ATOM 762 C CA . SER A 1 93 ? 10.778 -0.685 -2.231 1.00 70.19 93 SER A CA 1
ATOM 763 C C . SER A 1 93 ? 12.108 -0.074 -1.774 1.00 70.19 93 SER A C 1
ATOM 765 O O . SER A 1 93 ? 12.789 0.545 -2.586 1.00 70.19 93 SER A O 1
ATOM 767 N N . VAL A 1 94 ? 12.543 -0.286 -0.528 1.00 67.75 94 VAL A N 1
ATOM 768 C CA . VAL A 1 94 ? 13.799 0.266 0.010 1.00 67.75 94 VAL A CA 1
ATOM 769 C C . VAL A 1 94 ? 15.042 -0.294 -0.705 1.00 67.75 94 VAL A C 1
ATOM 771 O O . VAL A 1 94 ? 15.848 0.513 -1.178 1.00 67.75 94 VAL A O 1
ATOM 774 N N . PRO A 1 95 ? 15.221 -1.622 -0.876 1.00 61.31 95 PRO A N 1
ATOM 775 C CA . PRO A 1 95 ? 16.319 -2.164 -1.680 1.00 61.31 95 PRO A CA 1
ATOM 776 C C . PRO A 1 95 ? 16.295 -1.674 -3.133 1.00 61.31 95 PRO A C 1
ATOM 778 O O . PRO A 1 95 ? 17.344 -1.363 -3.698 1.00 61.31 95 PRO A O 1
ATOM 781 N N . ALA A 1 96 ? 15.106 -1.561 -3.733 1.00 68.62 96 ALA A N 1
ATOM 782 C CA . ALA A 1 96 ? 14.950 -1.077 -5.101 1.00 68.62 96 ALA A CA 1
ATOM 783 C C . ALA A 1 96 ? 15.314 0.411 -5.242 1.00 68.62 96 ALA A C 1
ATOM 785 O O . ALA A 1 96 ? 15.960 0.802 -6.214 1.00 68.62 96 ALA A O 1
ATOM 786 N N . VAL A 1 97 ? 14.942 1.242 -4.264 1.00 66.38 97 VAL A N 1
ATOM 787 C CA . VAL A 1 97 ? 15.270 2.671 -4.240 1.00 66.38 97 VAL A CA 1
ATOM 788 C C . VAL A 1 97 ? 16.760 2.877 -3.999 1.00 66.38 97 VAL A C 1
ATOM 790 O O . VAL A 1 97 ? 17.364 3.646 -4.739 1.00 66.38 97 VAL A O 1
ATOM 793 N N . PHE A 1 98 ? 17.388 2.138 -3.077 1.00 60.69 98 PHE A N 1
ATOM 794 C CA . PHE A 1 98 ? 18.839 2.221 -2.857 1.00 60.69 98 PHE A CA 1
ATOM 795 C C . PHE A 1 98 ? 19.680 1.747 -4.050 1.00 60.69 98 PHE A C 1
ATOM 797 O O . PHE A 1 98 ? 20.833 2.159 -4.189 1.00 60.69 98 PHE A O 1
ATOM 804 N N . ALA A 1 99 ? 19.108 0.932 -4.942 1.00 62.97 99 ALA A N 1
ATOM 805 C CA . ALA A 1 99 ? 19.734 0.577 -6.213 1.00 62.97 99 ALA A CA 1
ATOM 806 C C . ALA A 1 99 ? 19.706 1.720 -7.252 1.00 62.97 99 ALA A C 1
ATOM 808 O O . ALA A 1 99 ? 20.502 1.703 -8.189 1.00 62.97 99 ALA A O 1
ATOM 809 N N . VAL A 1 100 ? 18.807 2.704 -7.105 1.00 65.88 100 VAL A N 1
ATOM 810 C CA . VAL A 1 100 ? 18.637 3.839 -8.037 1.00 65.88 100 VAL A CA 1
ATOM 811 C C . VAL A 1 100 ? 19.185 5.148 -7.460 1.00 65.88 100 VAL A C 1
ATOM 813 O O . VAL A 1 100 ? 19.754 5.951 -8.195 1.00 65.88 100 VAL A O 1
ATOM 816 N N . THR A 1 101 ? 19.027 5.377 -6.156 1.00 67.31 101 THR A N 1
ATOM 817 C CA . THR A 1 101 ? 19.495 6.572 -5.447 1.00 67.31 101 THR A CA 1
ATOM 818 C C . THR A 1 101 ? 19.985 6.217 -4.046 1.00 67.31 101 THR A C 1
ATOM 820 O O . THR A 1 101 ? 19.323 5.496 -3.307 1.00 67.31 101 THR A O 1
ATOM 823 N N . GLN A 1 102 ? 21.148 6.739 -3.657 1.00 70.06 102 GLN A N 1
ATOM 824 C CA . GLN A 1 102 ? 21.724 6.528 -2.322 1.00 70.06 102 GLN A CA 1
ATOM 825 C C . GLN A 1 102 ? 21.412 7.666 -1.342 1.00 70.06 102 GLN A C 1
ATOM 827 O O . GLN A 1 102 ? 21.942 7.685 -0.233 1.00 70.06 102 GLN A O 1
ATOM 832 N N . ASP A 1 103 ? 20.559 8.620 -1.731 1.00 77.88 103 ASP A N 1
ATOM 833 C CA . ASP A 1 103 ? 20.166 9.713 -0.847 1.00 77.88 103 ASP A CA 1
ATOM 834 C C . ASP A 1 103 ? 19.112 9.246 0.166 1.00 77.88 103 ASP A C 1
ATOM 836 O O . ASP A 1 103 ? 17.898 9.313 -0.046 1.00 77.88 103 ASP A O 1
ATOM 840 N N . THR A 1 104 ? 19.605 8.770 1.304 1.00 76.94 104 THR A N 1
ATOM 841 C CA . THR A 1 104 ? 18.801 8.294 2.428 1.00 76.94 104 THR A CA 1
ATOM 842 C C . THR A 1 104 ? 17.862 9.374 2.988 1.00 76.94 104 THR A C 1
ATOM 844 O O . THR A 1 104 ? 16.823 9.038 3.557 1.00 76.94 104 THR A O 1
ATOM 847 N N . PHE A 1 105 ? 18.169 10.668 2.811 1.00 82.31 105 PHE A N 1
ATOM 848 C CA . PHE A 1 105 ? 17.280 11.751 3.240 1.00 82.31 105 PHE A CA 1
ATOM 849 C C . PHE A 1 105 ? 15.994 11.766 2.408 1.00 82.31 105 PHE A C 1
ATOM 851 O O . PHE A 1 105 ? 14.906 11.883 2.975 1.00 82.31 105 PHE A O 1
ATOM 858 N N . ILE A 1 106 ? 16.087 11.562 1.090 1.00 81.31 106 ILE A N 1
ATOM 859 C CA . ILE A 1 106 ? 14.912 11.486 0.204 1.00 81.31 106 ILE A CA 1
ATOM 860 C C . ILE A 1 106 ? 14.038 10.281 0.575 1.00 81.31 106 ILE A C 1
ATOM 862 O O . ILE A 1 106 ? 12.815 10.398 0.646 1.00 81.31 106 ILE A O 1
ATOM 866 N N . VAL A 1 107 ? 14.659 9.142 0.893 1.00 76.75 107 VAL A N 1
ATOM 867 C CA . VAL A 1 107 ? 13.942 7.920 1.291 1.00 76.75 107 VAL A CA 1
ATOM 868 C C . VAL A 1 107 ? 13.184 8.117 2.609 1.00 76.75 107 VAL A C 1
ATOM 870 O O . VAL A 1 107 ? 11.980 7.865 2.674 1.00 76.75 107 VAL A O 1
ATOM 873 N N . TYR A 1 108 ? 13.853 8.613 3.656 1.00 80.12 108 TYR A N 1
ATOM 874 C CA . TYR A 1 108 ? 13.216 8.792 4.964 1.00 80.12 108 TYR A CA 1
ATOM 875 C C . TYR A 1 108 ? 12.151 9.885 4.962 1.00 80.12 108 TYR A C 1
ATOM 877 O O . TYR A 1 108 ? 11.078 9.695 5.536 1.00 80.12 108 TYR A O 1
ATOM 885 N N . THR A 1 109 ? 12.418 11.018 4.311 1.00 86.38 109 THR A N 1
ATOM 886 C CA . THR A 1 109 ? 11.442 12.111 4.246 1.00 86.38 109 THR A CA 1
ATOM 887 C C . THR A 1 109 ? 10.192 11.691 3.479 1.00 86.38 109 THR A C 1
ATOM 889 O O . THR A 1 109 ? 9.091 11.951 3.959 1.00 86.38 109 THR A O 1
ATOM 892 N N . SER A 1 110 ? 10.327 10.968 2.360 1.00 82.81 110 SER A N 1
ATOM 893 C CA . SER A 1 110 ? 9.184 10.468 1.587 1.00 82.81 110 SER A CA 1
ATOM 894 C C . SER A 1 110 ? 8.286 9.533 2.403 1.00 82.81 110 SER A C 1
ATOM 896 O O . SER A 1 110 ? 7.066 9.685 2.339 1.00 82.81 110 SER A O 1
ATOM 898 N N . ASN A 1 111 ? 8.859 8.626 3.203 1.00 81.56 111 ASN A N 1
ATOM 899 C CA . ASN A 1 111 ? 8.078 7.716 4.045 1.00 81.56 111 ASN A CA 1
ATOM 900 C C . ASN A 1 111 ? 7.362 8.457 5.187 1.00 81.56 111 ASN A C 1
ATOM 902 O O . ASN A 1 111 ? 6.187 8.221 5.455 1.00 81.56 111 ASN A O 1
ATOM 906 N N . ILE A 1 112 ? 8.039 9.423 5.822 1.00 82.56 112 ILE A N 1
ATOM 907 C CA . ILE A 1 112 ? 7.418 10.277 6.844 1.00 82.56 112 ILE A CA 1
ATOM 908 C C . ILE A 1 112 ? 6.245 11.063 6.239 1.00 82.56 112 ILE A C 1
ATOM 910 O O . ILE A 1 112 ? 5.167 11.096 6.827 1.00 82.56 112 ILE A O 1
ATOM 914 N N . PHE A 1 113 ? 6.407 11.652 5.049 1.00 84.12 113 PHE A N 1
ATOM 915 C CA . PHE A 1 113 ? 5.314 12.344 4.359 1.00 84.12 113 PHE A CA 1
ATOM 916 C C . PHE A 1 113 ? 4.156 11.409 3.987 1.00 84.12 113 PHE A C 1
ATOM 918 O O . PHE A 1 113 ? 3.001 11.819 4.119 1.00 84.12 113 PHE A O 1
ATOM 925 N N . ALA A 1 114 ? 4.440 10.169 3.573 1.00 80.56 114 ALA A N 1
ATOM 926 C CA . ALA A 1 114 ? 3.413 9.170 3.286 1.00 80.56 114 ALA A CA 1
ATOM 927 C C . ALA A 1 114 ? 2.561 8.897 4.534 1.00 80.56 114 ALA A C 1
ATOM 929 O O . ALA A 1 114 ? 1.345 9.090 4.496 1.00 80.56 114 ALA A O 1
ATOM 930 N N . VAL A 1 115 ? 3.204 8.598 5.668 1.00 76.38 115 VAL A N 1
ATOM 931 C CA . VAL A 1 115 ? 2.532 8.356 6.955 1.00 76.38 115 VAL A CA 1
ATOM 932 C C . VAL A 1 115 ? 1.746 9.585 7.433 1.00 76.38 115 VAL A C 1
ATOM 934 O O . VAL A 1 115 ? 0.601 9.457 7.871 1.00 76.38 115 VAL A O 1
ATOM 937 N N . LEU A 1 116 ? 2.300 10.796 7.300 1.00 81.75 116 LEU A N 1
ATOM 938 C CA . LEU A 1 116 ? 1.609 12.038 7.679 1.00 81.75 116 LEU A CA 1
ATOM 939 C C . LEU A 1 116 ? 0.362 12.311 6.814 1.00 81.75 116 LEU A C 1
ATOM 941 O O . LEU A 1 116 ? -0.638 12.827 7.320 1.00 81.75 116 LEU A O 1
ATOM 945 N N . GLY A 1 117 ? 0.392 11.944 5.529 1.00 79.00 117 GLY A N 1
ATOM 946 C CA . GLY A 1 117 ? -0.729 12.098 4.597 1.00 79.00 117 GLY A CA 1
ATOM 947 C C . GLY A 1 117 ? -1.884 11.112 4.820 1.00 79.00 117 GLY A C 1
ATOM 948 O O . GLY A 1 117 ? -3.034 11.425 4.490 1.00 79.00 117 GLY A O 1
ATOM 949 N N . LEU A 1 118 ? -1.625 9.952 5.440 1.00 77.62 118 LEU A N 1
ATOM 950 C CA . LEU A 1 118 ? -2.627 8.894 5.637 1.00 77.62 118 LEU A CA 1
ATOM 951 C C . LEU A 1 118 ? -3.847 9.346 6.448 1.00 77.62 118 LEU A C 1
ATOM 953 O O . LEU A 1 118 ? -4.948 8.849 6.218 1.00 77.62 118 LEU A O 1
ATOM 957 N N . ARG A 1 119 ? -3.704 10.324 7.356 1.00 71.88 119 ARG A N 1
ATOM 958 C CA . ARG A 1 119 ? -4.833 10.821 8.165 1.00 71.88 119 ARG A CA 1
ATOM 959 C C . ARG A 1 119 ? -5.959 11.404 7.307 1.00 71.88 119 ARG A C 1
ATOM 961 O O . ARG A 1 119 ? -7.130 11.206 7.625 1.00 71.88 119 ARG A O 1
ATOM 968 N N . ALA A 1 120 ? -5.618 12.135 6.247 1.00 72.88 120 ALA A N 1
ATOM 969 C CA . ALA A 1 120 ? -6.607 12.686 5.323 1.00 72.88 120 ALA A CA 1
ATOM 970 C C . ALA A 1 120 ? -7.177 11.590 4.410 1.00 72.88 120 ALA A C 1
ATOM 972 O O . ALA A 1 120 ? -8.384 11.551 4.164 1.00 72.88 120 ALA A O 1
ATOM 973 N N . LEU A 1 121 ? -6.322 10.661 3.969 1.00 74.69 121 LEU A N 1
ATOM 974 C CA . LEU A 1 121 ? -6.723 9.554 3.106 1.00 74.69 121 LEU A CA 1
ATOM 975 C C . LEU A 1 121 ? -7.648 8.563 3.819 1.00 74.69 121 LEU A C 1
ATOM 977 O O . LEU A 1 121 ? -8.519 8.002 3.172 1.00 74.69 12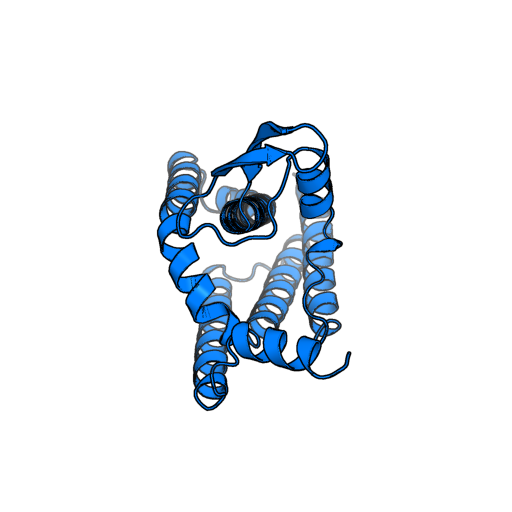1 LEU A O 1
ATOM 981 N N . TYR A 1 122 ? -7.525 8.389 5.136 1.00 70.62 122 TYR A N 1
ATOM 982 C CA . TYR A 1 122 ? -8.383 7.493 5.912 1.00 70.62 122 TYR A CA 1
ATOM 983 C C . TYR A 1 122 ? -9.876 7.848 5.773 1.00 70.62 122 TYR A C 1
ATOM 985 O O . TYR A 1 122 ? -10.692 6.975 5.479 1.00 70.62 122 TYR A O 1
ATOM 993 N N . PHE A 1 123 ? -10.242 9.127 5.919 1.00 70.50 123 PHE A N 1
ATOM 994 C CA . PHE A 1 123 ? -11.638 9.555 5.756 1.00 70.50 123 PHE A CA 1
ATOM 995 C C . PHE A 1 123 ? -12.126 9.378 4.313 1.00 70.50 123 PHE A C 1
ATOM 997 O O . PHE A 1 123 ? -13.262 8.962 4.095 1.00 70.50 123 PHE A O 1
ATOM 1004 N N . ALA A 1 124 ? -11.258 9.642 3.332 1.00 74.44 124 ALA A N 1
ATOM 1005 C CA . ALA A 1 124 ? -11.566 9.409 1.924 1.00 74.44 124 ALA A CA 1
ATOM 1006 C C . ALA A 1 124 ? -11.733 7.911 1.612 1.00 74.44 124 ALA A C 1
ATOM 1008 O O . ALA A 1 124 ? -12.649 7.532 0.889 1.00 74.44 124 ALA A O 1
ATOM 1009 N N . LEU A 1 125 ? -10.890 7.053 2.191 1.00 72.00 125 LEU A N 1
ATOM 1010 C CA . LEU A 1 125 ? -10.931 5.604 2.028 1.00 72.00 125 LEU A CA 1
ATOM 1011 C C . LEU A 1 125 ? -12.192 5.014 2.656 1.00 72.00 125 LEU A C 1
ATOM 1013 O O . LEU A 1 125 ? -12.838 4.194 2.017 1.00 72.00 125 LEU A O 1
ATOM 1017 N N . ALA A 1 126 ? -12.580 5.459 3.853 1.00 68.31 126 ALA A N 1
ATOM 1018 C CA . ALA A 1 126 ? -13.820 5.027 4.494 1.00 68.31 126 ALA A CA 1
ATOM 1019 C C . ALA A 1 126 ? -15.050 5.329 3.617 1.00 68.31 126 ALA A C 1
ATOM 1021 O O . ALA A 1 126 ? -15.920 4.477 3.472 1.00 68.31 126 ALA A O 1
ATOM 1022 N N . ALA A 1 127 ? -15.084 6.500 2.970 1.00 68.50 127 ALA A N 1
ATOM 1023 C CA . ALA A 1 127 ? -16.151 6.875 2.040 1.00 68.50 127 ALA A CA 1
ATOM 1024 C C . ALA A 1 127 ? -16.075 6.142 0.685 1.00 68.50 127 ALA A C 1
ATOM 1026 O O . ALA A 1 127 ? -17.085 5.974 0.007 1.00 68.50 127 ALA A O 1
ATOM 1027 N N . ALA A 1 128 ? -14.885 5.708 0.270 1.00 68.50 128 ALA A N 1
ATOM 1028 C CA . ALA A 1 128 ? -14.657 5.076 -1.028 1.00 68.50 128 ALA A CA 1
ATOM 1029 C C . ALA A 1 128 ? -14.545 3.541 -0.965 1.00 68.50 128 ALA A C 1
ATOM 1031 O O . ALA A 1 128 ? -14.453 2.899 -2.011 1.00 68.50 128 ALA A O 1
ATOM 1032 N N . MET A 1 129 ? -14.591 2.939 0.227 1.00 67.25 129 MET A N 1
ATOM 1033 C CA . MET A 1 129 ? -14.401 1.500 0.452 1.00 67.25 129 MET A CA 1
ATOM 1034 C C . MET A 1 129 ? -15.374 0.645 -0.372 1.00 67.25 129 MET A C 1
ATOM 1036 O O . MET A 1 129 ? -14.944 -0.307 -1.022 1.00 67.25 129 MET A O 1
ATOM 1040 N N . ASN A 1 130 ? -16.648 1.049 -0.455 1.00 64.31 130 ASN A N 1
ATOM 1041 C CA . ASN A 1 130 ? -17.654 0.387 -1.299 1.00 64.31 130 ASN A CA 1
ATOM 1042 C C . ASN A 1 130 ? -17.280 0.419 -2.790 1.00 64.31 130 ASN A C 1
ATOM 1044 O O . ASN A 1 130 ? -17.555 -0.518 -3.533 1.00 64.31 130 ASN A O 1
ATOM 1048 N N . ARG A 1 131 ? -16.589 1.476 -3.233 1.00 67.00 131 ARG A N 1
ATOM 1049 C CA . ARG A 1 131 ? -16.229 1.693 -4.638 1.00 67.00 131 ARG A CA 1
ATOM 1050 C C . ARG A 1 131 ? -14.949 1.000 -5.074 1.00 67.00 131 ARG A C 1
ATOM 1052 O O . ARG A 1 131 ? -14.723 0.936 -6.280 1.00 67.00 131 ARG A O 1
ATOM 1059 N N . PHE A 1 132 ? -14.144 0.465 -4.154 1.00 67.06 132 PHE A N 1
ATOM 1060 C CA . PHE A 1 132 ? -12.812 -0.080 -4.443 1.00 67.06 132 PHE A CA 1
ATOM 1061 C C . PHE A 1 132 ? -12.726 -1.609 -4.550 1.00 67.06 132 PHE A C 1
ATOM 1063 O O . PHE A 1 132 ? -11.628 -2.134 -4.737 1.00 67.06 132 PHE A O 1
ATOM 1070 N N . ARG A 1 133 ? -13.852 -2.338 -4.531 1.00 66.31 133 ARG A N 1
ATOM 1071 C CA . ARG A 1 133 ? -13.867 -3.811 -4.671 1.00 66.31 133 ARG A CA 1
ATOM 1072 C C . ARG A 1 133 ? -13.096 -4.315 -5.902 1.00 66.31 133 ARG A C 1
ATOM 1074 O O . ARG A 1 133 ? -12.467 -5.366 -5.851 1.00 66.31 133 ARG A O 1
ATOM 1081 N N . TYR A 1 134 ? -13.082 -3.552 -6.995 1.00 69.88 134 TYR A N 1
ATOM 1082 C CA . TYR A 1 134 ? -12.405 -3.946 -8.234 1.00 69.88 134 TYR A CA 1
ATOM 1083 C C . TYR A 1 134 ? -10.905 -3.594 -8.280 1.00 69.88 134 TYR A C 1
ATOM 1085 O O . TYR A 1 134 ? -10.205 -4.085 -9.166 1.00 69.88 134 TYR A O 1
ATOM 1093 N N . LEU A 1 135 ? -10.371 -2.826 -7.317 1.00 77.75 135 LEU A N 1
ATOM 1094 C CA . LEU A 1 135 ? -8.938 -2.492 -7.271 1.00 77.75 135 LEU A CA 1
ATOM 1095 C C . LEU A 1 135 ? -8.039 -3.677 -6.925 1.00 77.75 135 LEU A C 1
ATOM 1097 O O . LEU A 1 135 ? -6.888 -3.705 -7.358 1.00 77.75 135 LEU A O 1
ATOM 1101 N N . GLN A 1 136 ? -8.549 -4.665 -6.187 1.00 78.81 136 GLN A N 1
ATOM 1102 C CA . GLN A 1 136 ? -7.780 -5.859 -5.827 1.00 78.81 136 GLN A CA 1
ATOM 1103 C C . GLN A 1 136 ? -7.235 -6.578 -7.069 1.00 78.81 136 GLN A C 1
ATOM 1105 O O . GLN A 1 136 ? -6.111 -7.076 -7.051 1.00 78.81 136 GLN A O 1
ATOM 1110 N N . VAL A 1 137 ? -7.997 -6.575 -8.168 1.00 83.56 137 VAL A N 1
ATOM 1111 C CA . VAL A 1 137 ? -7.583 -7.172 -9.444 1.00 83.56 137 VAL A CA 1
ATOM 1112 C C . VAL A 1 137 ? -6.399 -6.411 -10.041 1.00 83.56 137 VAL A C 1
ATOM 1114 O O . VAL A 1 137 ? -5.405 -7.027 -10.413 1.00 83.56 137 VAL A O 1
ATOM 1117 N N . SER A 1 138 ? -6.465 -5.080 -10.093 1.00 86.50 138 SER A N 1
ATOM 1118 C CA . SER A 1 138 ? -5.361 -4.254 -10.595 1.00 86.50 138 SER A CA 1
ATOM 1119 C C . SER A 1 138 ? -4.098 -4.413 -9.753 1.00 86.50 138 SER A C 1
ATOM 1121 O O . SER A 1 138 ? -3.015 -4.560 -10.313 1.00 86.50 138 SER A O 1
ATOM 1123 N N . LEU A 1 139 ? -4.231 -4.460 -8.424 1.00 86.19 139 LEU A N 1
ATOM 1124 C CA . LEU A 1 139 ? -3.109 -4.705 -7.513 1.00 86.19 139 LEU A CA 1
ATOM 1125 C C . LEU A 1 139 ? -2.475 -6.083 -7.738 1.00 86.19 139 LEU A C 1
ATOM 1127 O O . LEU A 1 139 ? -1.252 -6.185 -7.792 1.00 86.19 139 LEU A O 1
ATOM 1131 N N . ALA A 1 140 ? -3.283 -7.126 -7.945 1.00 87.50 140 ALA A N 1
ATOM 1132 C CA . ALA A 1 140 ? -2.783 -8.464 -8.250 1.00 87.50 140 ALA A CA 1
ATOM 1133 C C . ALA A 1 140 ? -1.991 -8.495 -9.570 1.00 87.50 140 ALA A C 1
ATOM 1135 O O . ALA A 1 140 ? -0.896 -9.056 -9.617 1.00 87.50 140 ALA A O 1
ATOM 1136 N N . ILE A 1 141 ? -2.496 -7.839 -10.624 1.00 89.38 141 ILE A N 1
ATOM 1137 C CA . ILE A 1 141 ? -1.791 -7.721 -11.914 1.00 89.38 141 ILE A CA 1
ATOM 1138 C C . ILE A 1 141 ? -0.440 -7.019 -11.726 1.00 89.38 141 ILE A C 1
ATOM 1140 O O . ILE A 1 141 ? 0.570 -7.467 -12.267 1.00 89.38 141 ILE A O 1
ATOM 1144 N N . ILE A 1 142 ? -0.406 -5.939 -10.944 1.00 89.75 142 ILE A N 1
ATOM 1145 C CA . ILE A 1 142 ? 0.815 -5.170 -10.677 1.00 89.75 142 ILE A CA 1
ATOM 1146 C C . ILE A 1 142 ? 1.839 -6.002 -9.907 1.00 89.75 142 ILE A C 1
ATOM 1148 O O . ILE A 1 142 ? 3.007 -6.005 -10.285 1.00 89.75 142 ILE A O 1
ATOM 1152 N N . LEU A 1 143 ? 1.417 -6.736 -8.873 1.00 88.00 143 LEU A N 1
ATOM 1153 C CA . LEU A 1 143 ? 2.303 -7.614 -8.102 1.00 88.00 143 LEU A CA 1
ATOM 1154 C C . LEU A 1 143 ? 2.926 -8.701 -8.978 1.00 88.00 143 LEU A C 1
ATOM 1156 O O . LEU A 1 143 ? 4.132 -8.925 -8.903 1.00 88.00 143 LEU A O 1
ATOM 1160 N N . VAL A 1 144 ? 2.138 -9.327 -9.858 1.00 89.25 144 VAL A N 1
ATOM 1161 C CA . VAL A 1 144 ? 2.666 -10.305 -10.820 1.00 89.25 144 VAL A CA 1
ATOM 1162 C C . VAL A 1 144 ? 3.643 -9.636 -11.789 1.00 89.25 144 VAL A C 1
ATOM 1164 O O . VAL A 1 144 ? 4.726 -10.167 -12.021 1.00 89.25 144 VAL A O 1
ATOM 1167 N N . LEU A 1 145 ? 3.310 -8.459 -12.324 1.00 89.12 145 LEU A N 1
ATOM 1168 C CA . LEU A 1 145 ? 4.162 -7.733 -13.270 1.00 89.12 145 LEU A CA 1
ATOM 1169 C C . LEU A 1 145 ? 5.508 -7.330 -12.650 1.00 89.12 145 LEU A C 1
ATOM 1171 O O . LEU A 1 145 ? 6.562 -7.569 -13.245 1.00 89.12 145 LEU A O 1
ATOM 1175 N N . ILE A 1 146 ? 5.486 -6.743 -11.453 1.00 86.19 146 ILE A N 1
ATOM 1176 C CA . ILE A 1 146 ? 6.693 -6.331 -10.726 1.00 86.19 146 ILE A CA 1
ATOM 1177 C C . ILE A 1 146 ? 7.481 -7.565 -10.271 1.00 86.19 146 ILE A C 1
ATOM 1179 O O . ILE A 1 146 ? 8.698 -7.600 -10.442 1.00 86.19 146 ILE A O 1
ATOM 1183 N N . GLY A 1 147 ? 6.803 -8.604 -9.778 1.00 85.88 147 GLY A N 1
ATOM 1184 C CA . GLY A 1 147 ? 7.423 -9.860 -9.364 1.00 85.88 147 GLY A CA 1
ATOM 1185 C C . GLY A 1 147 ? 8.165 -10.558 -10.503 1.00 85.88 147 GLY A C 1
ATOM 1186 O O . GLY A 1 147 ? 9.322 -10.934 -10.329 1.00 85.88 147 GLY A O 1
ATOM 1187 N N . ILE A 1 148 ? 7.559 -10.648 -11.695 1.00 88.12 148 ILE A N 1
ATOM 1188 C CA . ILE A 1 148 ? 8.217 -11.174 -12.904 1.00 88.12 148 ILE A CA 1
ATOM 1189 C C . ILE A 1 148 ? 9.449 -10.333 -13.237 1.00 88.12 148 ILE A C 1
ATOM 1191 O O . ILE A 1 148 ? 10.526 -10.882 -13.459 1.00 88.12 148 ILE A O 1
ATOM 1195 N N . LYS A 1 149 ? 9.323 -9.001 -13.238 1.00 84.00 149 LYS A N 1
ATOM 1196 C CA . LYS A 1 149 ? 10.458 -8.115 -13.513 1.00 84.00 149 LYS A CA 1
ATOM 1197 C C . LYS A 1 149 ? 11.614 -8.364 -12.541 1.00 84.00 149 LYS A C 1
ATOM 1199 O O . LYS A 1 149 ? 12.740 -8.523 -12.998 1.00 84.00 149 LYS A O 1
ATOM 1204 N N . ILE A 1 150 ? 11.347 -8.403 -11.234 1.00 80.56 150 ILE A N 1
ATOM 1205 C CA . ILE A 1 150 ? 12.365 -8.625 -10.194 1.00 80.56 150 ILE A CA 1
ATOM 1206 C C . ILE A 1 150 ? 12.988 -10.021 -10.330 1.00 80.56 150 IL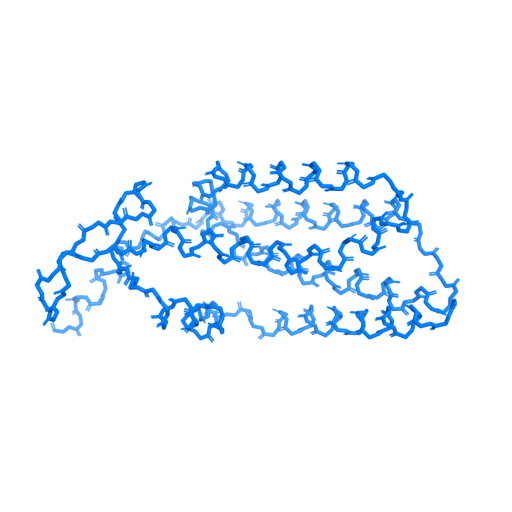E A C 1
ATOM 1208 O O . ILE A 1 150 ? 14.208 -10.155 -10.261 1.00 80.56 150 ILE A O 1
ATOM 1212 N N . PHE A 1 151 ? 12.179 -11.045 -10.609 1.00 82.81 151 PHE A N 1
ATOM 1213 C CA . PHE A 1 151 ? 12.637 -12.416 -10.846 1.00 82.81 151 PHE A CA 1
ATOM 1214 C C . PHE A 1 151 ? 13.579 -12.536 -12.056 1.00 82.81 151 PHE A C 1
ATOM 1216 O O . PHE A 1 151 ? 14.473 -13.381 -12.064 1.00 82.81 151 PHE A O 1
ATOM 1223 N N . LEU A 1 152 ? 13.403 -11.682 -13.072 1.00 82.50 152 LEU A N 1
ATOM 1224 C CA . LEU A 1 152 ? 14.227 -11.654 -14.284 1.00 82.50 152 LEU A CA 1
ATOM 1225 C C . LEU A 1 152 ? 15.540 -10.865 -14.131 1.00 82.50 152 LEU A C 1
ATOM 1227 O O . LEU A 1 152 ? 16.445 -11.054 -14.946 1.00 82.50 152 LEU A O 1
ATOM 1231 N N . VAL A 1 153 ? 15.688 -10.022 -13.100 1.00 77.00 153 VAL A N 1
ATOM 1232 C CA . VAL A 1 153 ? 16.924 -9.248 -12.858 1.00 77.00 153 VAL A CA 1
ATOM 1233 C C . VAL A 1 153 ? 18.159 -10.158 -12.715 1.00 77.00 153 VAL A C 1
ATOM 1235 O O . VAL A 1 153 ? 19.147 -9.906 -13.408 1.00 77.00 153 VAL A O 1
ATOM 1238 N N . PRO A 1 154 ? 18.122 -11.252 -11.922 1.00 73.44 154 PRO A N 1
ATOM 1239 C CA . PRO A 1 154 ? 19.213 -12.226 -11.849 1.00 73.44 154 PRO A CA 1
ATOM 1240 C C . PRO A 1 154 ? 19.610 -12.886 -13.174 1.00 73.44 154 PRO A C 1
ATOM 1242 O O . PRO A 1 154 ? 20.739 -13.360 -13.291 1.00 73.44 154 PRO A O 1
ATOM 1245 N N . LEU A 1 155 ? 18.701 -12.933 -14.155 1.00 74.44 155 LEU A N 1
ATOM 1246 C CA . LEU A 1 155 ? 18.910 -13.556 -15.469 1.00 74.44 155 LEU A CA 1
ATOM 1247 C C . LEU A 1 155 ? 19.564 -12.601 -16.486 1.00 74.44 155 LEU A C 1
ATOM 1249 O O . LEU A 1 155 ? 19.725 -12.963 -17.649 1.00 74.44 155 LEU A O 1
ATOM 1253 N N . GLY A 1 156 ? 19.933 -11.383 -16.070 1.00 69.00 156 GLY A N 1
ATOM 1254 C CA . GLY A 1 156 ? 20.559 -10.371 -16.929 1.00 69.00 156 GLY A CA 1
ATOM 1255 C C . GLY A 1 156 ? 19.572 -9.573 -17.786 1.00 69.00 156 GLY A C 1
ATOM 1256 O O . GLY A 1 156 ? 19.990 -8.778 -18.628 1.00 69.00 156 GLY A O 1
ATOM 1257 N N . VAL A 1 157 ? 18.261 -9.748 -17.581 1.00 73.12 157 VAL A N 1
ATOM 1258 C CA . VAL A 1 157 ? 17.229 -8.990 -18.298 1.00 73.12 157 VAL A CA 1
ATOM 1259 C C . VAL A 1 157 ? 16.891 -7.727 -17.509 1.00 73.12 157 VAL A C 1
ATOM 1261 O O . VAL A 1 157 ? 16.094 -7.736 -16.571 1.00 73.12 157 VAL A O 1
ATOM 1264 N N . HIS A 1 158 ? 17.487 -6.607 -17.910 1.00 70.94 158 HIS A N 1
ATOM 1265 C CA . HIS A 1 158 ? 17.205 -5.304 -17.315 1.00 70.94 158 HIS A CA 1
ATOM 1266 C C . HIS A 1 158 ? 16.024 -4.628 -18.017 1.00 70.94 158 HIS A C 1
ATOM 1268 O O . HIS A 1 158 ? 16.160 -4.030 -19.083 1.00 70.94 158 HIS A O 1
ATOM 1274 N N . ILE A 1 159 ? 14.844 -4.695 -17.400 1.00 74.00 159 ILE A N 1
ATOM 1275 C CA . ILE A 1 159 ? 13.681 -3.925 -17.851 1.00 74.00 159 ILE A CA 1
ATOM 1276 C C . ILE A 1 159 ? 13.834 -2.476 -17.383 1.00 74.00 159 ILE A C 1
ATOM 1278 O O . ILE A 1 159 ? 13.983 -2.221 -16.184 1.00 74.00 159 ILE A O 1
ATOM 1282 N N . ASN A 1 160 ? 13.721 -1.527 -18.317 1.00 80.31 160 ASN A N 1
ATOM 1283 C CA . ASN A 1 160 ? 13.787 -0.098 -18.020 1.00 80.31 160 ASN A CA 1
ATOM 1284 C C . ASN A 1 160 ? 12.779 0.284 -16.917 1.00 80.31 160 ASN A C 1
ATOM 1286 O O . ASN A 1 160 ? 11.576 0.016 -17.015 1.00 80.31 160 ASN A O 1
ATOM 1290 N N . THR A 1 161 ? 13.277 0.910 -15.851 1.00 79.44 161 THR A N 1
ATOM 1291 C CA . THR A 1 161 ? 12.477 1.343 -14.699 1.00 79.44 161 THR A CA 1
ATOM 1292 C C . THR A 1 161 ? 11.350 2.286 -15.098 1.00 79.44 161 THR A C 1
ATOM 1294 O O . THR A 1 161 ? 10.239 2.116 -14.603 1.00 79.44 161 THR A O 1
ATOM 1297 N N . LEU A 1 162 ? 11.579 3.186 -16.060 1.00 84.50 162 LEU A N 1
ATOM 1298 C CA . LEU A 1 162 ? 10.544 4.095 -16.560 1.00 84.50 162 LEU A CA 1
ATOM 1299 C C . LEU A 1 162 ? 9.383 3.349 -17.221 1.00 84.50 162 LEU A C 1
ATOM 1301 O O . LEU A 1 162 ? 8.227 3.661 -16.957 1.00 84.50 162 LEU A O 1
ATOM 1305 N N . LEU A 1 163 ? 9.676 2.333 -18.038 1.00 84.69 163 LEU A N 1
ATOM 1306 C CA . LEU A 1 163 ? 8.637 1.560 -18.721 1.00 84.69 163 LEU A CA 1
ATOM 1307 C C . LEU A 1 163 ? 7.768 0.800 -17.714 1.00 84.69 163 LEU A C 1
ATOM 1309 O O . LEU A 1 163 ? 6.545 0.801 -17.815 1.00 84.69 163 LEU A O 1
ATOM 1313 N N . SER A 1 164 ? 8.408 0.199 -16.710 1.00 83.31 164 SER A N 1
ATOM 1314 C CA . SER A 1 164 ? 7.711 -0.484 -15.620 1.00 83.31 164 SER A CA 1
ATOM 1315 C C . SER A 1 164 ? 6.847 0.476 -14.807 1.00 83.31 164 SER A C 1
ATOM 1317 O O . SER A 1 164 ? 5.726 0.127 -14.458 1.00 83.31 164 SER A O 1
ATOM 1319 N N . LEU A 1 165 ? 7.348 1.681 -14.523 1.00 85.81 165 LEU A N 1
ATOM 1320 C CA . LEU A 1 165 ? 6.605 2.700 -13.789 1.00 85.81 165 LEU A CA 1
ATOM 1321 C C . LEU A 1 165 ? 5.356 3.135 -14.561 1.00 85.81 165 LEU A C 1
ATOM 1323 O O . LEU A 1 165 ? 4.262 3.146 -14.004 1.00 85.81 165 LEU A O 1
ATOM 1327 N N . VAL A 1 166 ? 5.508 3.443 -15.851 1.00 90.69 166 VAL A N 1
ATOM 1328 C CA . VAL A 1 166 ? 4.390 3.833 -16.719 1.00 90.69 166 VAL A CA 1
ATOM 1329 C C . VAL A 1 166 ? 3.366 2.704 -16.831 1.00 90.69 166 VAL A C 1
ATOM 1331 O O . VAL A 1 166 ? 2.170 2.963 -16.727 1.00 90.69 166 VAL A O 1
ATOM 1334 N N . ALA A 1 167 ? 3.812 1.453 -16.977 1.00 89.56 167 ALA A N 1
ATOM 1335 C CA . ALA A 1 167 ? 2.920 0.296 -17.018 1.00 89.56 167 ALA A CA 1
ATOM 1336 C C . ALA A 1 167 ? 2.120 0.141 -15.713 1.00 89.56 167 ALA A C 1
ATOM 1338 O O . ALA A 1 167 ? 0.898 0.006 -15.758 1.00 89.56 167 ALA A O 1
ATOM 1339 N N . THR A 1 168 ? 2.777 0.230 -14.552 1.00 89.38 168 THR A N 1
ATOM 1340 C CA . THR A 1 168 ? 2.106 0.176 -13.245 1.00 89.38 168 THR A CA 1
ATOM 1341 C C . THR A 1 168 ? 1.096 1.311 -13.083 1.00 89.38 168 THR A C 1
ATOM 1343 O O . THR A 1 168 ? -0.040 1.065 -12.679 1.00 89.38 168 THR A O 1
ATOM 1346 N N . LEU A 1 169 ? 1.466 2.543 -13.450 1.00 90.44 169 LEU A N 1
ATOM 1347 C CA . LEU A 1 169 ? 0.560 3.694 -13.406 1.00 90.44 169 LEU A CA 1
ATOM 1348 C C . LEU A 1 169 ? -0.647 3.510 -14.331 1.00 90.44 169 LEU A C 1
ATOM 1350 O O . LEU A 1 169 ? -1.765 3.821 -13.932 1.00 90.44 169 LEU A O 1
ATOM 1354 N N . ALA A 1 170 ? -0.452 2.961 -15.530 1.00 92.62 170 ALA A N 1
ATOM 1355 C CA . ALA A 1 170 ? -1.540 2.681 -16.461 1.00 92.62 170 ALA A CA 1
ATOM 1356 C C . ALA A 1 170 ? -2.500 1.604 -15.924 1.00 92.62 170 ALA A C 1
ATOM 1358 O O . ALA A 1 170 ? -3.720 1.753 -16.030 1.00 92.62 170 ALA A O 1
ATOM 1359 N N . ILE A 1 171 ? -1.978 0.541 -15.303 1.00 91.56 171 ILE A N 1
ATOM 1360 C CA . ILE A 1 171 ? -2.797 -0.523 -14.698 1.00 91.56 171 ILE A CA 1
ATOM 1361 C C . ILE A 1 171 ? -3.570 0.003 -13.481 1.00 91.56 171 ILE A C 1
ATOM 1363 O O . ILE A 1 171 ? -4.757 -0.290 -13.336 1.00 91.56 171 ILE A O 1
ATOM 1367 N N . LEU A 1 172 ? -2.938 0.818 -12.629 1.00 89.12 172 LEU A N 1
ATOM 1368 C CA . LEU A 1 172 ? -3.628 1.470 -11.512 1.00 89.12 172 LEU A CA 1
ATOM 1369 C C . LEU A 1 172 ? -4.709 2.425 -12.006 1.00 89.12 172 LEU A C 1
ATOM 1371 O O . LEU A 1 172 ? -5.845 2.337 -11.553 1.00 89.12 172 LEU A O 1
ATOM 1375 N N . ALA A 1 173 ? -4.384 3.310 -12.949 1.00 89.81 173 ALA A N 1
ATOM 1376 C CA . ALA A 1 173 ? -5.327 4.290 -13.473 1.00 89.81 173 ALA A CA 1
ATOM 1377 C C . ALA A 1 173 ? -6.528 3.610 -14.141 1.00 89.81 173 ALA A C 1
ATOM 1379 O O . ALA A 1 173 ? -7.669 3.958 -13.848 1.00 89.81 173 ALA A O 1
ATOM 1380 N N . SER A 1 174 ? -6.291 2.600 -14.982 1.00 89.25 174 SER A N 1
ATOM 1381 C CA . SER A 1 174 ? -7.371 1.815 -15.593 1.00 89.25 174 SER A CA 1
ATOM 1382 C C . SER A 1 174 ? -8.201 1.068 -14.549 1.00 89.25 174 SER A C 1
ATOM 1384 O O . SER A 1 174 ? -9.423 1.067 -14.650 1.00 89.25 174 SER A O 1
ATOM 1386 N N . GLY A 1 175 ? -7.571 0.523 -13.505 1.00 86.94 175 GLY A N 1
ATOM 1387 C CA . GLY A 1 175 ? -8.247 -0.076 -12.356 1.00 86.94 175 GLY A CA 1
ATOM 1388 C C . GLY A 1 175 ? -9.168 0.890 -11.626 1.00 86.94 175 GLY A C 1
ATOM 1389 O O . GLY A 1 175 ? -10.342 0.593 -11.426 1.00 86.94 175 GLY A O 1
ATOM 1390 N N . VAL A 1 176 ? -8.655 2.069 -11.268 1.00 85.25 176 VAL A N 1
ATOM 1391 C CA . VAL A 1 176 ? -9.418 3.127 -10.592 1.00 85.25 176 VAL A CA 1
ATOM 1392 C C . VAL A 1 176 ? -10.576 3.598 -11.467 1.00 85.25 176 VAL A C 1
ATOM 1394 O O . VAL A 1 176 ? -11.701 3.688 -10.983 1.00 85.25 176 VAL A O 1
ATOM 1397 N N . LEU A 1 177 ? -10.329 3.860 -12.754 1.00 86.50 177 LEU A N 1
ATOM 1398 C CA . LEU A 1 177 ? -11.357 4.303 -13.698 1.00 86.50 177 LEU A CA 1
ATOM 1399 C C . LEU A 1 177 ? -12.435 3.237 -13.902 1.00 86.50 177 LEU A C 1
ATOM 1401 O O . LEU A 1 177 ? -13.620 3.559 -13.876 1.00 86.50 177 LEU A O 1
ATOM 1405 N N . TYR A 1 178 ? -12.039 1.972 -14.057 1.00 85.94 178 TYR A N 1
ATOM 1406 C CA . TYR A 1 178 ? -12.966 0.852 -14.192 1.00 85.94 1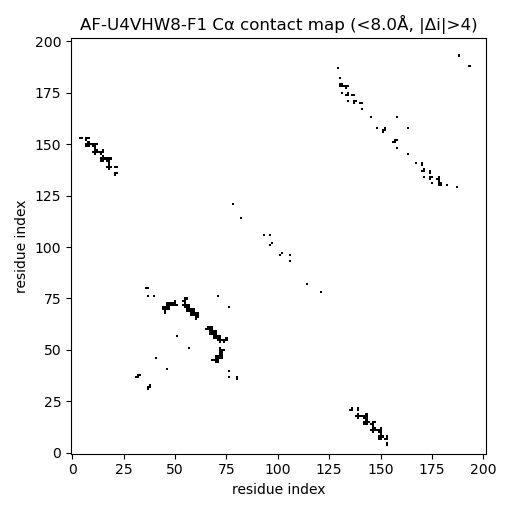78 TYR A CA 1
ATOM 1407 C C . TYR A 1 178 ? -13.793 0.656 -12.919 1.00 85.94 178 TYR A C 1
ATOM 1409 O O . TYR A 1 178 ? -15.012 0.511 -12.999 1.00 85.94 178 TYR A O 1
ATOM 1417 N N . SER A 1 179 ? -13.149 0.718 -11.749 1.00 81.31 179 SER A N 1
ATOM 1418 C CA . SER A 1 179 ? -13.816 0.639 -10.449 1.00 81.31 179 SER A CA 1
ATOM 1419 C C . SER A 1 179 ? -14.826 1.776 -10.308 1.00 81.31 179 SER A C 1
ATOM 1421 O O . SER A 1 179 ? -15.996 1.529 -10.054 1.00 81.31 179 SER A O 1
ATOM 1423 N N . LEU A 1 180 ? -14.435 3.024 -10.579 1.00 80.56 180 LEU A N 1
ATOM 1424 C CA . LEU A 1 180 ? -15.337 4.169 -10.460 1.00 80.56 180 LEU A CA 1
ATOM 1425 C C . LEU A 1 180 ? -16.491 4.127 -11.473 1.00 80.56 180 LEU A C 1
ATOM 1427 O O . LEU A 1 180 ? -17.609 4.506 -11.131 1.00 80.56 180 LEU A O 1
ATOM 1431 N N . TYR A 1 181 ? -16.235 3.673 -12.704 1.00 81.94 181 TYR A N 1
ATOM 1432 C CA . TYR A 1 181 ? -17.259 3.539 -13.740 1.00 81.94 181 TYR A CA 1
ATOM 1433 C C . TYR A 1 181 ? -18.293 2.472 -13.375 1.00 81.94 181 TYR A C 1
ATOM 1435 O O . TYR A 1 181 ? -19.494 2.716 -13.487 1.00 81.94 181 TYR A O 1
ATOM 1443 N N . LYS A 1 182 ? -17.836 1.306 -12.906 1.00 76.88 182 LYS A N 1
ATOM 1444 C CA . LYS A 1 182 ? -18.712 0.176 -12.591 1.00 76.88 182 LYS A CA 1
ATOM 1445 C C . LYS A 1 182 ? -19.523 0.414 -11.320 1.00 76.88 182 LYS A C 1
ATOM 1447 O O . LYS A 1 182 ? -20.724 0.167 -11.319 1.00 76.88 182 LYS A O 1
ATOM 1452 N N . THR A 1 183 ? -18.913 0.988 -10.286 1.00 68.38 183 THR A N 1
ATOM 1453 C CA . THR A 1 183 ? -19.599 1.281 -9.019 1.00 68.38 183 THR A CA 1
ATOM 1454 C C . THR A 1 183 ? -20.401 2.588 -9.051 1.00 68.38 183 THR A C 1
ATOM 1456 O O . THR A 1 183 ? -20.917 3.025 -8.028 1.00 68.38 183 THR A O 1
ATOM 1459 N N . ARG A 1 184 ? -20.541 3.236 -10.219 1.00 64.56 184 ARG A N 1
ATOM 1460 C CA . ARG A 1 184 ? -21.371 4.443 -10.386 1.00 64.56 184 ARG A CA 1
ATOM 1461 C C . ARG A 1 184 ? -22.873 4.163 -10.274 1.00 64.56 184 ARG A C 1
ATOM 1463 O O . ARG A 1 184 ? -23.621 5.083 -9.963 1.00 64.56 184 ARG A O 1
ATOM 1470 N N . ASN A 1 185 ? -23.295 2.925 -10.540 1.00 57.94 185 ASN A N 1
ATOM 1471 C CA . ASN A 1 185 ? -24.704 2.519 -10.581 1.00 57.94 185 ASN A CA 1
ATOM 1472 C C . ASN A 1 185 ? -25.114 1.571 -9.440 1.00 57.94 185 ASN A C 1
ATOM 1474 O O . ASN A 1 185 ? -26.265 1.143 -9.407 1.00 57.94 185 ASN A O 1
ATOM 1478 N N . GLU A 1 186 ? -24.207 1.228 -8.522 1.00 60.03 186 GLU A N 1
ATOM 1479 C CA . GLU A 1 186 ? -24.560 0.438 -7.339 1.00 60.03 186 GLU A CA 1
ATOM 1480 C C . GLU A 1 186 ? -25.064 1.401 -6.246 1.00 60.03 186 GLU A C 1
ATOM 1482 O O . GLU A 1 186 ? -24.357 2.361 -5.923 1.00 60.03 186 GLU A O 1
ATOM 1487 N N . PRO A 1 187 ? -26.289 1.219 -5.711 1.00 48.75 187 PRO A N 1
ATOM 1488 C CA . PRO A 1 187 ? -26.756 2.012 -4.582 1.00 48.75 187 PRO A CA 1
ATOM 1489 C C . PRO A 1 187 ? -25.839 1.758 -3.382 1.00 48.75 187 PRO A C 1
ATOM 1491 O O . PRO A 1 187 ? -25.443 0.617 -3.141 1.00 48.75 187 PRO A O 1
ATOM 1494 N N . ASP A 1 188 ? -25.485 2.819 -2.650 1.00 52.66 188 ASP A N 1
ATOM 1495 C CA . ASP A 1 188 ? -24.745 2.709 -1.391 1.00 52.66 188 ASP A CA 1
ATOM 1496 C C . ASP A 1 188 ? -25.549 1.816 -0.444 1.00 52.66 188 ASP A C 1
ATOM 1498 O O . ASP A 1 188 ? -26.538 2.250 0.145 1.00 52.66 188 ASP A O 1
ATOM 1502 N N . VAL A 1 189 ? -25.150 0.550 -0.315 1.00 53.56 189 VAL A N 1
ATOM 1503 C CA . VAL A 1 189 ? -25.658 -0.303 0.754 1.00 53.56 189 VAL A CA 1
ATOM 1504 C C . VAL A 1 189 ? -24.990 0.210 2.019 1.00 53.56 189 VAL A C 1
ATOM 1506 O O . VAL A 1 189 ? -23.824 -0.083 2.297 1.00 53.56 189 VAL A O 1
ATOM 1509 N N . SER A 1 190 ? -25.708 1.072 2.735 1.00 49.53 190 SER A N 1
ATOM 1510 C CA . SER A 1 190 ? -25.269 1.555 4.033 1.00 49.53 190 SER A CA 1
ATOM 1511 C C . SER A 1 190 ? -25.228 0.373 4.998 1.00 49.53 190 SER A C 1
ATOM 1513 O O . SER A 1 190 ? -26.077 -0.518 4.958 1.00 49.53 190 SER A O 1
ATOM 1515 N N . VAL A 1 191 ? -24.251 0.371 5.901 1.00 54.44 191 VAL A N 1
ATOM 1516 C CA . VAL A 1 191 ? -24.100 -0.650 6.953 1.00 54.44 191 VAL A CA 1
ATOM 1517 C C . VAL A 1 191 ? -25.375 -0.748 7.819 1.00 54.44 191 VAL A C 1
ATOM 1519 O O . VAL A 1 191 ? -25.681 -1.805 8.368 1.00 54.44 191 VAL A O 1
ATOM 1522 N N . GLU A 1 192 ? -26.169 0.330 7.860 1.00 52.50 192 GLU A N 1
ATOM 1523 C CA . GLU A 1 192 ? -27.507 0.400 8.461 1.00 52.50 192 GLU A CA 1
ATOM 1524 C C . GLU A 1 192 ? 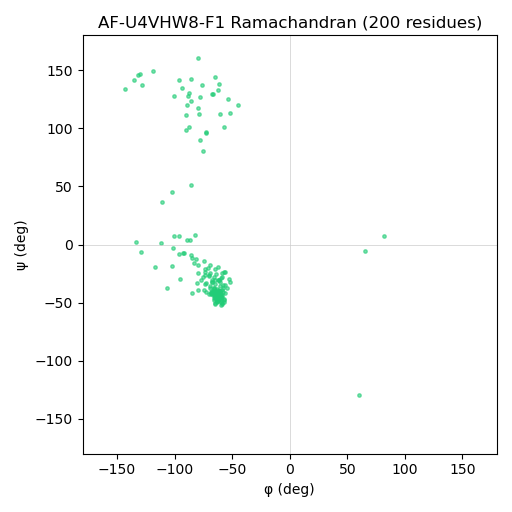-28.515 -0.613 7.877 1.00 52.50 192 GLU A C 1
ATOM 1526 O O . GLU A 1 192 ? -29.364 -1.122 8.612 1.00 52.50 192 GLU A O 1
ATOM 1531 N N . ASP A 1 193 ? -28.444 -0.917 6.576 1.00 50.47 193 ASP A N 1
ATOM 1532 C CA . ASP A 1 193 ? -29.410 -1.793 5.897 1.00 50.47 193 ASP A CA 1
ATOM 1533 C C . ASP A 1 193 ? -29.103 -3.278 6.144 1.00 50.47 193 ASP A C 1
ATOM 1535 O O . ASP A 1 193 ? -30.017 -4.086 6.319 1.00 50.47 193 ASP A O 1
ATOM 1539 N N . LEU A 1 194 ? -27.818 -3.622 6.278 1.00 56.50 194 LEU A N 1
ATOM 1540 C CA . LEU A 1 194 ? -27.368 -4.961 6.676 1.00 56.50 194 LEU A CA 1
ATOM 1541 C C . LEU A 1 194 ? -27.707 -5.257 8.146 1.00 56.50 194 LEU A C 1
ATOM 1543 O O . LEU A 1 194 ? -28.091 -6.377 8.486 1.00 56.50 194 LEU A O 1
ATOM 1547 N N . ALA A 1 195 ? -27.635 -4.245 9.018 1.00 55.69 195 ALA A N 1
ATOM 1548 C CA . ALA A 1 195 ? -28.033 -4.378 10.419 1.00 55.69 195 ALA A CA 1
ATOM 1549 C C . ALA A 1 195 ? -29.550 -4.597 10.587 1.00 55.69 195 ALA A C 1
ATOM 1551 O O . ALA A 1 195 ? -29.972 -5.315 11.493 1.00 55.69 195 ALA A O 1
ATOM 1552 N N . LYS A 1 196 ? -30.388 -4.033 9.704 1.00 52.72 196 LYS A N 1
ATOM 1553 C CA . LYS A 1 196 ? -31.850 -4.219 9.756 1.00 52.72 196 LYS A CA 1
ATOM 1554 C C . LYS A 1 196 ? -32.306 -5.606 9.299 1.00 52.72 196 LYS A C 1
ATOM 1556 O O . LYS A 1 196 ? -33.256 -6.130 9.878 1.00 52.72 196 LYS A O 1
ATOM 1561 N N . GLN A 1 197 ? -31.624 -6.224 8.332 1.00 54.47 197 GLN A N 1
ATOM 1562 C CA . GLN A 1 197 ? -31.955 -7.584 7.882 1.00 54.47 197 GLN A CA 1
ATOM 1563 C C . GLN A 1 197 ? -31.715 -8.644 8.967 1.00 54.47 197 GLN A C 1
ATOM 1565 O O . GLN A 1 197 ? -32.551 -9.523 9.150 1.00 54.47 197 GLN A O 1
ATOM 1570 N N . HIS A 1 198 ? -30.652 -8.518 9.767 1.00 52.88 198 HIS A N 1
ATOM 1571 C CA . HIS A 1 198 ? -30.388 -9.455 10.869 1.00 52.88 198 HIS A CA 1
ATOM 1572 C C . HIS A 1 198 ? -31.377 -9.356 12.044 1.00 52.88 198 HIS A C 1
ATOM 1574 O O . HIS A 1 198 ? -31.467 -10.288 12.839 1.00 52.88 198 HIS A O 1
ATOM 1580 N N . HIS A 1 199 ? -32.132 -8.260 12.164 1.00 52.09 199 HIS A N 1
ATOM 1581 C CA . HIS A 1 199 ? -33.136 -8.088 13.220 1.00 52.09 199 HIS A CA 1
ATOM 1582 C C . HIS A 1 199 ? -34.548 -8.538 12.825 1.00 52.09 199 HIS A C 1
ATOM 1584 O O . HIS A 1 199 ? -35.422 -8.556 13.685 1.00 52.09 199 HIS A O 1
ATOM 1590 N N . THR A 1 200 ? -34.792 -8.889 11.558 1.00 51.12 200 THR A N 1
ATOM 1591 C CA . THR A 1 200 ? -36.114 -9.375 11.110 1.00 51.12 200 THR A CA 1
ATOM 1592 C C . THR A 1 200 ? -36.225 -10.901 11.078 1.00 51.12 200 THR A C 1
ATOM 1594 O O . THR A 1 200 ? -37.321 -11.421 10.896 1.00 51.12 200 THR A O 1
ATOM 1597 N N . GLU A 1 201 ? -35.115 -11.614 11.289 1.00 48.19 201 GLU A N 1
ATOM 1598 C CA . GLU A 1 201 ? -35.030 -13.081 11.261 1.00 48.19 201 GLU A CA 1
ATOM 1599 C C . GLU A 1 201 ? -34.761 -13.677 12.659 1.00 48.19 201 GLU A C 1
ATOM 1601 O O . GLU A 1 201 ? -34.004 -14.633 12.804 1.00 48.19 201 GLU A O 1
ATOM 1606 N N . ASN A 1 202 ? -35.348 -13.084 13.706 1.00 42.00 202 ASN A N 1
ATOM 1607 C CA . ASN A 1 202 ? -35.351 -13.636 15.067 1.00 42.00 202 ASN A CA 1
ATOM 1608 C C . ASN A 1 202 ? -36.673 -13.344 15.782 1.00 42.00 202 ASN A C 1
ATOM 1610 O O . ASN A 1 202 ? -37.088 -12.163 15.773 1.00 42.00 202 ASN A O 1
#

Sequence (202 aa):
MHEFNWILFLFGAFLVFTGFKMFGHKDETPDIEQNAVFKFLRRRFNITSELHGRNFTVKQPHPKTGKMVTWLTPLAVALIMVETVDLIFAVDSVPAVFAVTQDTFIVYTSNIFAVLGLRALYFALAAAMNRFRYLQVSLAIILVLIGIKIFLVPLGVHINTLLSLVATLAILASGVLYSLYKTRNEPDVSVEDLAKQHHTEN

Solvent-accessible surface area (backbone atoms only — not comparable to full-atom values): 11432 Å² total; per-residue (Å²)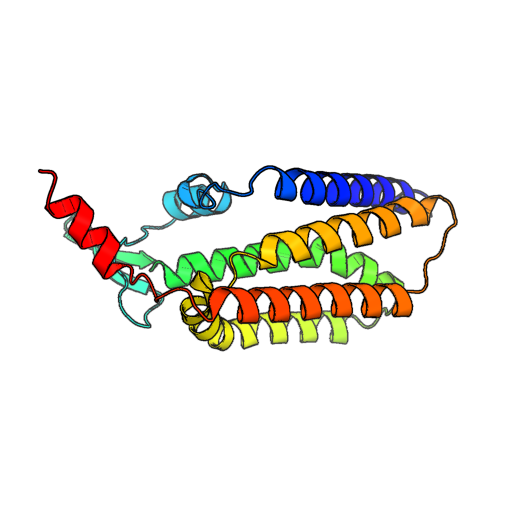: 141,65,72,68,45,58,51,37,39,54,50,9,52,48,32,30,50,51,16,55,53,53,67,74,56,76,82,62,75,79,62,60,79,73,35,69,68,49,46,51,46,58,73,75,41,55,67,45,93,60,82,66,78,92,46,48,59,45,79,45,56,37,96,88,71,68,46,80,38,72,25,36,17,58,64,38,53,52,48,53,51,51,54,51,50,49,55,58,50,42,66,61,49,49,62,57,42,54,74,77,47,80,59,61,64,61,55,53,51,52,52,52,51,51,63,67,49,44,68,64,46,49,62,54,43,69,75,40,51,86,44,44,73,52,37,60,58,33,52,21,53,42,34,30,54,52,10,51,51,42,38,33,45,75,76,72,49,80,74,58,64,67,61,54,50,52,50,46,51,50,43,49,50,52,23,52,52,51,19,53,61,64,47,66,79,56,76,85,80,50,72,69,60,63,57,52,58,68,63,72,77,113

InterPro domains:
  IPR005496 Integral membrane protein TerC [PF03741] (3-152)

Organism: NCBI:txid1337887

Radius of gyration: 20.7 Å; Cα contacts (8 Å, |Δi|>4): 151; chains: 1; bounding box: 64×30×54 Å

Mean predicted aligned error: 12.33 Å

Foldseek 3Di:
DPPVLVVLLVLLVVLLVVLVVLVVCLPDPPPCVPDPLNVVCVVVFAADPDDPDLDQWDFDQDPPHRDTDIHGYPLVVVLVVVLVVLVVVCVVVVVVVCVVDVPVVCVVVVNVVVSVCVSVVSVVCVVCVLLQSQVSNLSSVLSNLVSVQSSCVSVVDHDDPVVNVVVNVVSNVCSSVVSCVVCVPPPPPPPVNVVVVVVVPD

pLDDT: mean 72.66, std 11.79, range [41.72, 92.62]